Protein AF-X0XWQ8-F1 (afdb_monomer_lite)

Sequence (209 aa):
INLNESLIETQDNSLDINLTIEVSADLPGTVTLLNLSHVYLGDHNVSITSNVYDKTSGVLYETITSQVLWRYSPFLDSLPTRIDYYDVFPSSYNDKDVQPYGQKDGKPISNYTTTAKTDSIDITACLNETIDACLDIVWSPNFNQTNGSDITSTQNCTSIINVTSDLTNTSSFGIYNFWNLTDCTTNAFKFLEYNIVYNSWCSDCVRVS

Organism: NCBI:txid412755

pLDDT: mean 71.79, std 14.03, range [32.19, 90.81]

Foldseek 3Di:
DPPPPDPDDDDDPDPDDDDDDDDDDPDDDDDDDPDDDDDDQDFDWDKDKDWDADPPPRDTPDIDIDTDTDWHKDKDKDAPPPPQFFAWDDPDLQDWFTFTPPDDFVRARMKMWIQGDDFFWWWKFAFLAQADPQKWKWKEQGRDRVRTDTRNPCYNNPDMDGRDDGHDHGDMTGITMTMGSHPPDPVRSDTGRGDGDGDGDDPPDDDPD

Radius of gyration: 25.48 Å; chains: 1; bounding box: 54×32×71 Å

Secondary structure (DSSP, 8-state):
-------------SS----------SSS-------------SEEEEEEEEEEE-TTT--EEEEEEEEEEEE---EEEEPPTT-S---B--SSTT--SB-BTT-BTTB-SEEEEE--SSS-BB-EE--SSPPPTT-EEEEESSS-GGGSEE-TT-GGGSS-EES-S-B-TT-EEEEEEEEE-TT--GGG------------B-TT-----

Structure (mmCIF, N/CA/C/O backbone):
data_AF-X0XWQ8-F1
#
_entry.id   AF-X0XWQ8-F1
#
loop_
_atom_site.group_PDB
_atom_site.id
_atom_site.type_symbol
_atom_site.label_atom_id
_atom_site.label_alt_id
_atom_site.label_comp_id
_atom_site.label_asym_id
_atom_site.label_entity_id
_atom_site.label_seq_id
_atom_site.pdbx_PDB_ins_code
_atom_site.Cartn_x
_atom_site.Cartn_y
_atom_site.Cartn_z
_atom_site.occupancy
_atom_site.B_iso_or_equiv
_atom_site.auth_seq_id
_atom_site.auth_comp_id
_atom_site.auth_asym_id
_atom_site.auth_atom_id
_atom_site.pdbx_PDB_model_num
ATOM 1 N N . ILE A 1 1 ? -27.881 -18.158 29.972 1.00 40.03 1 ILE A N 1
ATOM 2 C CA . ILE A 1 1 ? -27.692 -16.815 29.382 1.00 40.03 1 ILE A CA 1
ATOM 3 C C . ILE A 1 1 ? -28.667 -16.733 28.219 1.00 40.03 1 ILE A C 1
ATOM 5 O O . ILE A 1 1 ? -28.511 -17.507 27.286 1.00 40.03 1 ILE A O 1
ATOM 9 N N . ASN A 1 2 ? -29.719 -15.919 28.317 1.00 32.75 2 ASN A N 1
ATOM 10 C CA . ASN A 1 2 ? -30.546 -15.602 27.152 1.00 32.75 2 ASN A CA 1
ATOM 11 C C . ASN A 1 2 ? -29.844 -14.450 26.435 1.00 32.75 2 ASN A C 1
ATOM 13 O O . ASN A 1 2 ? -29.923 -13.312 26.888 1.00 32.75 2 ASN A O 1
ATOM 17 N N . LEU A 1 3 ? -29.099 -14.760 25.376 1.00 35.59 3 LEU A N 1
ATOM 18 C CA . LEU A 1 3 ? -28.616 -13.741 24.454 1.00 35.59 3 LEU A CA 1
ATOM 19 C C . LEU A 1 3 ? -29.754 -13.495 23.465 1.00 35.59 3 LEU A C 1
ATOM 21 O O . LEU A 1 3 ? -30.002 -14.315 22.585 1.00 35.59 3 LEU A O 1
ATOM 25 N N . ASN A 1 4 ? -30.485 -12.395 23.642 1.00 38.09 4 ASN A N 1
ATOM 26 C CA . ASN A 1 4 ? -31.227 -11.828 22.524 1.00 38.09 4 ASN A CA 1
ATOM 27 C C . ASN A 1 4 ? -30.166 -11.255 21.579 1.00 38.09 4 ASN A C 1
ATOM 29 O O . ASN A 1 4 ? -29.704 -10.133 21.768 1.00 38.09 4 ASN A O 1
ATOM 33 N N . GLU A 1 5 ? -29.719 -12.060 20.617 1.00 39.91 5 GLU A N 1
ATOM 34 C CA . GLU A 1 5 ? -28.863 -11.603 19.524 1.00 39.91 5 GLU A CA 1
ATOM 35 C C . GLU A 1 5 ? -29.680 -10.678 18.617 1.00 39.91 5 GLU A C 1
ATOM 37 O O . GLU A 1 5 ? -30.255 -11.085 17.611 1.00 39.91 5 GLU A O 1
ATOM 42 N N . SER A 1 6 ? -29.757 -9.405 18.987 1.00 42.59 6 SER A N 1
ATOM 43 C CA . SER A 1 6 ? -29.939 -8.342 18.011 1.00 42.59 6 SER A CA 1
ATOM 44 C C . SER A 1 6 ? -28.553 -7.835 17.649 1.00 42.59 6 SER A C 1
ATOM 46 O O . SER A 1 6 ? -27.850 -7.303 18.508 1.00 42.59 6 SER A O 1
ATOM 48 N N . LEU A 1 7 ? -28.158 -7.993 16.388 1.00 44.03 7 LEU A N 1
ATOM 49 C CA . LEU A 1 7 ? -27.072 -7.205 15.822 1.00 44.03 7 LEU A CA 1
ATOM 50 C C . LEU A 1 7 ? -27.484 -5.730 15.975 1.00 44.03 7 LEU A C 1
ATOM 52 O O . LEU A 1 7 ? -28.456 -5.299 15.354 1.00 44.03 7 LEU A O 1
ATOM 56 N N . ILE A 1 8 ? -26.835 -4.984 16.870 1.00 52.97 8 ILE A N 1
ATOM 57 C CA . ILE A 1 8 ? -27.102 -3.552 17.027 1.00 52.97 8 ILE A CA 1
ATOM 58 C C . ILE A 1 8 ? -26.145 -2.827 16.089 1.00 52.97 8 ILE A C 1
ATOM 60 O O . ILE A 1 8 ? -24.996 -2.569 16.434 1.00 52.97 8 ILE A O 1
ATOM 64 N N . GLU A 1 9 ? -26.621 -2.539 14.883 1.00 46.91 9 GLU A N 1
ATOM 65 C CA . GLU A 1 9 ? -25.917 -1.686 13.934 1.00 46.91 9 GLU A CA 1
ATOM 66 C C . GLU A 1 9 ? -26.444 -0.257 14.091 1.00 46.91 9 GLU A C 1
ATOM 68 O O . GLU A 1 9 ? -27.593 0.044 13.768 1.00 46.91 9 GLU A O 1
ATOM 73 N N . THR A 1 10 ? -25.621 0.630 14.648 1.00 51.88 10 THR A N 1
ATOM 74 C CA . THR A 1 10 ? -25.916 2.065 14.708 1.00 51.88 10 THR A CA 1
ATOM 75 C C . THR A 1 10 ? -25.042 2.782 13.694 1.00 51.88 10 THR A C 1
ATOM 77 O O . THR A 1 10 ? -23.831 2.876 13.881 1.00 51.88 10 THR A O 1
ATOM 80 N N . GLN A 1 11 ? -25.655 3.303 12.634 1.00 48.78 11 GLN A N 1
ATOM 81 C CA . GLN A 1 11 ? -25.001 4.210 11.700 1.00 48.78 11 GLN A CA 1
ATOM 82 C C . GLN A 1 11 ? -25.473 5.630 12.030 1.00 48.78 11 GLN A C 1
ATOM 84 O O . GLN A 1 11 ? -26.569 6.037 11.650 1.00 48.78 11 GLN A O 1
ATOM 89 N N . ASP A 1 12 ? -24.678 6.360 12.806 1.00 51.53 12 ASP A N 1
ATOM 90 C CA . ASP A 1 12 ? -24.919 7.767 13.124 1.00 51.53 12 ASP A CA 1
ATOM 91 C C . ASP A 1 12 ? -23.624 8.553 12.855 1.00 51.53 12 ASP A C 1
ATOM 93 O O . ASP A 1 12 ? -22.519 8.045 13.025 1.00 51.53 12 ASP A O 1
ATOM 97 N N . ASN A 1 13 ? -23.769 9.772 12.340 1.00 53.59 13 ASN A N 1
ATOM 98 C CA . ASN A 1 13 ? -22.665 10.676 12.012 1.00 53.59 13 ASN A CA 1
ATOM 99 C C . ASN A 1 13 ? -22.439 11.720 13.123 1.00 53.59 13 ASN A C 1
ATOM 101 O O . ASN A 1 13 ? -21.716 12.697 12.915 1.00 53.59 13 ASN A O 1
ATOM 105 N N . SER A 1 14 ? -23.100 11.568 14.276 1.00 55.50 14 SER A N 1
ATOM 106 C CA . SER A 1 14 ? -22.882 12.411 15.449 1.00 55.50 14 SER A CA 1
ATOM 107 C C . SER A 1 14 ? -21.552 12.077 16.141 1.00 55.50 14 SER A C 1
ATOM 109 O O . SER A 1 14 ? -21.080 10.943 16.117 1.00 55.50 14 SER A O 1
ATOM 111 N N . LEU A 1 15 ? -20.914 13.091 16.738 1.00 56.16 15 LEU A N 1
ATOM 112 C CA . LEU A 1 15 ? -19.604 12.956 17.393 1.00 56.16 15 LEU A CA 1
ATOM 113 C C . LEU A 1 15 ? -19.648 12.136 18.697 1.00 56.16 15 LEU A C 1
ATOM 115 O O . LEU A 1 15 ? -18.590 11.732 19.164 1.00 56.16 15 LEU A O 1
ATOM 119 N N . ASP A 1 16 ? -20.839 11.865 19.247 1.00 58.50 16 ASP A N 1
ATOM 120 C CA . ASP A 1 16 ? -21.032 11.192 20.535 1.00 58.50 16 ASP A CA 1
ATOM 121 C C . ASP A 1 16 ? -22.156 10.144 20.443 1.00 58.50 16 ASP A C 1
ATOM 123 O O . ASP A 1 16 ? -23.312 10.404 20.785 1.00 58.50 16 ASP A O 1
ATOM 127 N N . ILE A 1 17 ? -21.819 8.931 19.998 1.00 61.34 17 ILE A N 1
ATOM 128 C CA . ILE A 1 17 ? -22.746 7.792 20.011 1.00 61.34 17 ILE A CA 1
ATOM 129 C C . ILE A 1 17 ? -22.462 6.944 21.245 1.00 61.34 17 ILE A C 1
ATOM 131 O O . ILE A 1 17 ? -21.427 6.289 21.348 1.00 61.34 17 ILE A O 1
ATOM 135 N N . ASN A 1 18 ? -23.421 6.905 22.166 1.00 60.84 18 ASN A N 1
ATOM 136 C CA . ASN A 1 18 ? -23.391 5.967 23.282 1.00 60.84 18 ASN A CA 1
ATOM 137 C C . ASN A 1 18 ? -24.098 4.670 22.875 1.00 60.84 18 ASN A C 1
ATOM 139 O O . ASN A 1 18 ? -25.321 4.561 22.979 1.00 60.84 18 ASN A O 1
ATOM 143 N N . LEU A 1 19 ? -23.331 3.673 22.429 1.00 63.09 19 LEU A N 1
ATOM 144 C CA . LEU A 1 19 ? -23.856 2.322 22.243 1.00 63.09 19 LEU A CA 1
ATOM 145 C C . LEU A 1 19 ? -23.998 1.648 23.613 1.00 63.09 19 LEU A C 1
ATOM 147 O O . LEU A 1 19 ? -23.010 1.401 24.301 1.00 63.09 19 LEU A O 1
ATOM 151 N N . THR A 1 20 ? -25.231 1.337 24.012 1.00 62.62 20 THR A N 1
ATOM 152 C CA . THR A 1 20 ? -25.491 0.579 25.244 1.00 62.62 20 THR A CA 1
ATOM 153 C C . THR A 1 20 ? -25.741 -0.883 24.893 1.00 62.62 20 THR A C 1
ATOM 155 O O . THR A 1 20 ? -26.766 -1.208 24.299 1.00 62.62 20 THR A O 1
ATOM 158 N N . ILE A 1 21 ? -24.809 -1.762 25.267 1.00 67.50 21 ILE A N 1
ATOM 159 C CA . ILE A 1 21 ? -24.990 -3.218 25.218 1.00 67.50 21 ILE A CA 1
ATOM 160 C C . ILE A 1 21 ? -25.192 -3.696 26.655 1.00 67.50 21 ILE A C 1
ATOM 162 O O . ILE A 1 21 ? -24.274 -3.616 27.470 1.00 67.50 21 ILE A O 1
ATOM 166 N N . GLU A 1 22 ? -26.386 -4.192 26.973 1.00 69.75 22 GLU A N 1
ATOM 167 C CA . GLU A 1 22 ? -26.667 -4.777 28.284 1.00 69.75 22 GLU A CA 1
ATOM 168 C C . GLU A 1 22 ? -26.474 -6.296 28.233 1.00 69.75 22 GLU A C 1
ATOM 170 O O . GLU A 1 22 ? -27.189 -7.010 27.529 1.00 69.75 22 GLU A O 1
ATOM 175 N N . VAL A 1 23 ? -25.521 -6.801 29.016 1.00 69.94 23 VAL A N 1
ATOM 176 C CA . VAL A 1 23 ? -25.358 -8.236 29.265 1.00 69.94 23 VAL A CA 1
ATOM 177 C C . VAL A 1 23 ? -25.628 -8.487 30.738 1.00 69.94 23 VAL A C 1
ATOM 179 O O . VAL A 1 23 ? -24.964 -7.913 31.598 1.00 69.94 23 VAL A O 1
ATOM 182 N N . SER A 1 24 ? -26.587 -9.362 31.039 1.00 71.00 24 SER A N 1
ATOM 183 C CA . SER A 1 24 ? -26.893 -9.744 32.417 1.00 71.00 24 SER A CA 1
ATOM 184 C C . SER A 1 24 ? -26.770 -11.250 32.638 1.00 71.00 24 SER A C 1
ATOM 186 O O . SER A 1 24 ? -27.082 -12.064 31.765 1.00 71.00 24 SER A O 1
ATOM 188 N N . ALA A 1 25 ? -26.304 -11.621 33.829 1.00 70.81 25 ALA A N 1
ATOM 189 C CA . ALA A 1 25 ? -26.218 -12.997 34.292 1.00 70.81 25 ALA A CA 1
ATOM 190 C C . ALA A 1 25 ? -26.775 -13.081 35.716 1.00 70.81 25 ALA A C 1
ATOM 192 O O . ALA A 1 25 ? -26.480 -12.233 36.553 1.00 70.81 25 ALA A O 1
ATOM 193 N N . ASP A 1 26 ? -27.573 -14.112 35.987 1.00 75.06 26 ASP A N 1
ATOM 194 C CA . ASP A 1 26 ? -28.208 -14.302 37.298 1.00 75.06 26 ASP A CA 1
ATOM 195 C C . ASP A 1 26 ? -27.339 -15.150 38.256 1.00 75.06 26 ASP A C 1
ATOM 197 O O . ASP A 1 26 ? -27.744 -15.451 39.376 1.00 75.06 26 ASP A O 1
ATOM 201 N N . LEU A 1 27 ? -26.139 -15.550 37.819 1.00 75.06 27 LEU A N 1
ATOM 202 C CA . LEU A 1 27 ? -25.154 -16.311 38.591 1.00 75.06 27 LEU A CA 1
ATOM 203 C C . LEU A 1 27 ? -23.749 -15.716 38.388 1.00 75.06 27 LEU A C 1
ATOM 205 O O . LEU A 1 27 ? -23.489 -15.160 37.317 1.00 75.06 27 LEU A O 1
ATOM 209 N N . PRO A 1 28 ? -22.827 -15.869 39.362 1.00 74.62 28 PRO A N 1
ATOM 210 C CA . PRO A 1 28 ? -21.434 -15.467 39.189 1.00 74.62 28 PRO A CA 1
ATOM 211 C C . PRO A 1 28 ? -20.800 -16.152 37.974 1.00 74.62 28 PRO A C 1
ATOM 213 O O . PRO A 1 28 ? -20.964 -17.357 37.775 1.00 74.62 28 PRO A O 1
ATOM 216 N N . GLY A 1 29 ? -20.047 -15.396 37.180 1.00 74.38 29 GLY A N 1
ATOM 217 C CA . GLY A 1 29 ? -19.379 -15.911 35.991 1.00 74.38 29 GLY A CA 1
ATOM 218 C C . GLY A 1 29 ? -18.557 -14.845 35.278 1.00 74.38 29 GLY A C 1
ATOM 219 O O . GLY A 1 29 ? -18.507 -13.691 35.701 1.00 74.38 29 GLY A O 1
ATOM 220 N N . THR A 1 30 ? -17.907 -15.243 34.189 1.00 73.44 30 THR A N 1
ATOM 221 C CA . THR A 1 30 ? -17.157 -14.336 33.317 1.00 73.44 30 THR A CA 1
ATOM 222 C C . THR A 1 30 ? -18.016 -13.977 32.110 1.00 73.44 30 THR A C 1
ATOM 224 O O . THR A 1 30 ? -18.531 -14.864 31.432 1.00 73.44 30 THR A O 1
ATOM 227 N N . VAL A 1 31 ? -18.151 -12.681 31.832 1.00 70.06 31 VAL A N 1
ATOM 228 C CA . VAL A 1 31 ? -18.702 -12.181 30.568 1.00 70.06 31 VAL A CA 1
ATOM 229 C C . VAL A 1 31 ? -17.530 -11.830 29.659 1.00 70.06 31 VAL A C 1
ATOM 231 O O . VAL A 1 31 ? -16.651 -11.065 30.049 1.00 70.06 31 VAL A O 1
ATOM 234 N N . THR A 1 32 ? -17.504 -12.397 28.455 1.00 70.44 32 THR A N 1
ATOM 235 C CA . THR A 1 32 ? -16.489 -12.097 27.439 1.00 70.44 32 THR A CA 1
ATOM 236 C C . THR A 1 32 ? -17.182 -11.532 26.209 1.00 70.44 32 THR A C 1
ATOM 238 O O . THR A 1 32 ? -18.032 -12.196 25.620 1.00 70.44 32 THR A O 1
ATOM 241 N N . LEU A 1 33 ? -16.818 -10.308 25.828 1.00 69.94 33 LEU A N 1
ATOM 242 C CA . LEU A 1 33 ? -17.250 -9.682 24.581 1.00 69.94 33 LEU A CA 1
ATOM 243 C C . LEU A 1 33 ? -16.173 -9.943 23.525 1.00 69.94 33 LEU A C 1
ATOM 245 O O . LEU A 1 33 ? -15.011 -9.599 23.730 1.00 69.94 33 LEU A O 1
ATOM 249 N N . LEU A 1 34 ? -16.553 -10.579 22.420 1.00 71.19 34 LEU A N 1
ATOM 250 C CA . LEU A 1 34 ? -15.666 -10.887 21.299 1.00 71.19 34 LEU A CA 1
ATOM 251 C C . LEU A 1 34 ? -16.174 -10.178 20.042 1.00 71.19 34 LEU A C 1
ATOM 253 O O . LEU A 1 34 ? -17.376 -9.967 19.900 1.00 71.19 34 LEU A O 1
ATOM 257 N N . ASN A 1 35 ? -15.260 -9.855 19.126 1.00 62.34 35 ASN A N 1
ATOM 258 C CA . ASN A 1 35 ? -15.565 -9.280 17.809 1.00 62.34 35 ASN A CA 1
ATOM 259 C C . ASN A 1 35 ? -16.341 -7.949 17.844 1.00 62.34 35 ASN A C 1
ATOM 261 O O . ASN A 1 35 ? -17.142 -7.675 16.952 1.00 62.34 35 ASN A O 1
ATOM 265 N N . LEU A 1 36 ? -16.102 -7.104 18.852 1.00 68.19 36 LEU A N 1
ATOM 266 C CA . LEU A 1 36 ? -16.578 -5.721 18.821 1.00 68.19 36 LEU A CA 1
ATOM 267 C C . LEU A 1 36 ? -15.862 -4.979 17.686 1.00 68.19 36 LEU A C 1
ATOM 269 O O . LEU A 1 36 ? -14.653 -4.760 17.756 1.00 68.19 36 LEU A O 1
ATOM 273 N N . SER A 1 37 ? -16.611 -4.612 16.649 1.00 67.75 37 SER A N 1
ATOM 274 C CA . SER A 1 37 ? -16.117 -3.788 15.549 1.00 67.75 37 SER A CA 1
ATOM 275 C C . SER A 1 37 ? -16.634 -2.366 15.709 1.00 67.75 37 SER A C 1
ATOM 277 O O . SER A 1 37 ? -17.821 -2.140 15.940 1.00 67.75 37 SER A O 1
ATOM 279 N N . HIS A 1 38 ? -15.728 -1.408 15.594 1.00 69.69 38 HIS A N 1
ATOM 280 C CA . HIS A 1 38 ? -16.030 0.011 15.526 1.00 69.69 38 HIS A CA 1
ATOM 281 C C . HIS A 1 38 ? -15.257 0.572 14.334 1.00 69.69 38 HIS A C 1
ATOM 283 O O . HIS A 1 38 ? -14.178 0.083 14.006 1.00 69.69 38 HIS A O 1
ATOM 289 N N . VAL A 1 39 ? -15.806 1.572 13.654 1.00 68.50 39 VAL A N 1
ATOM 290 C CA . VAL A 1 39 ? -15.129 2.220 12.528 1.00 68.50 39 VAL A CA 1
ATOM 291 C C . VAL A 1 39 ? -15.098 3.708 12.812 1.00 68.50 39 VAL A C 1
ATOM 293 O O . VAL A 1 39 ? -16.139 4.339 12.958 1.00 68.50 39 VAL A O 1
ATOM 296 N N . TYR A 1 40 ? -13.895 4.270 12.884 1.00 70.94 40 TYR A N 1
ATOM 297 C CA . TYR A 1 40 ? -13.682 5.695 13.088 1.00 70.94 40 TYR A CA 1
ATOM 298 C C . TYR A 1 40 ? -12.815 6.257 11.965 1.00 70.94 40 TYR A C 1
ATOM 300 O O . TYR A 1 40 ? -11.683 5.821 11.759 1.00 70.94 40 TYR A O 1
ATOM 308 N N . LEU A 1 41 ? -13.347 7.246 11.247 1.00 70.12 41 LEU A N 1
ATOM 309 C CA . LEU A 1 41 ? -12.624 7.969 10.203 1.00 70.12 41 LEU A CA 1
ATOM 310 C C . LEU A 1 41 ? -11.997 9.234 10.798 1.00 70.12 41 LEU A C 1
ATOM 312 O O . LEU A 1 41 ? -12.532 10.334 10.670 1.00 70.12 41 LEU A O 1
ATOM 316 N N . GLY A 1 42 ? -10.858 9.082 11.469 1.00 72.25 42 GLY A N 1
ATOM 317 C CA . GLY A 1 42 ? -10.134 10.204 12.056 1.00 72.25 42 GLY A CA 1
ATOM 318 C C . GLY A 1 42 ? -8.829 9.794 12.726 1.00 72.25 42 GLY A C 1
ATOM 319 O O . GLY A 1 42 ? -8.387 8.655 12.608 1.00 72.25 42 GLY A O 1
ATOM 320 N N . ASP A 1 43 ? -8.213 10.749 13.417 1.00 75.12 43 ASP A N 1
ATOM 321 C CA . ASP A 1 43 ? -6.952 10.555 14.129 1.00 75.12 43 ASP A CA 1
ATOM 322 C C . ASP A 1 43 ? -7.058 11.101 15.557 1.00 75.12 43 ASP A C 1
ATOM 324 O O . ASP A 1 43 ? -6.744 12.267 15.806 1.00 75.12 43 ASP A O 1
ATOM 328 N N . HIS A 1 44 ? -7.553 10.273 16.478 1.00 77.69 44 HIS A N 1
ATOM 329 C CA . HIS A 1 44 ? -7.758 10.657 17.872 1.00 77.69 44 HIS A CA 1
ATOM 330 C C . HIS A 1 44 ? -7.658 9.466 18.830 1.00 77.69 44 HIS A C 1
ATOM 332 O O . HIS A 1 44 ? -7.949 8.319 18.488 1.00 77.69 44 HIS A O 1
ATOM 338 N N . ASN A 1 45 ? -7.284 9.773 20.074 1.00 82.38 45 ASN A N 1
ATOM 339 C CA . ASN A 1 45 ? -7.473 8.857 21.191 1.00 82.38 45 ASN A CA 1
ATOM 340 C C . ASN A 1 45 ? -8.967 8.784 21.508 1.00 82.38 45 ASN A C 1
ATOM 342 O O . ASN A 1 45 ? -9.574 9.787 21.886 1.00 82.38 45 ASN A O 1
ATOM 346 N N . VAL A 1 46 ? -9.544 7.597 21.363 1.00 79.31 46 VAL A N 1
ATOM 347 C CA . VAL A 1 46 ? -10.932 7.304 21.710 1.00 79.31 46 VAL A CA 1
ATOM 348 C C . VAL A 1 46 ? -10.946 6.513 23.009 1.00 79.31 46 VAL A C 1
ATOM 350 O O . VAL A 1 46 ? -10.247 5.512 23.165 1.00 79.31 46 VAL A O 1
ATOM 353 N N . SER A 1 47 ? -11.764 6.967 23.951 1.00 84.25 47 SER A N 1
ATOM 354 C CA . SER A 1 47 ? -11.984 6.278 25.219 1.00 84.25 47 SER A CA 1
ATOM 355 C C . SER A 1 47 ? -13.145 5.302 25.079 1.00 84.25 47 SER A C 1
ATOM 357 O O . SER A 1 47 ? -14.290 5.721 24.938 1.00 84.25 47 SER A O 1
ATOM 359 N N . ILE A 1 48 ? -12.870 4.004 25.168 1.00 80.12 48 ILE A N 1
ATOM 360 C CA . ILE A 1 48 ? -13.910 2.981 25.288 1.00 80.12 48 ILE A CA 1
ATOM 361 C C . ILE A 1 48 ? -14.166 2.771 26.775 1.00 80.12 48 ILE A C 1
ATOM 363 O O . ILE A 1 48 ? -13.269 2.359 27.512 1.00 80.12 48 ILE A O 1
ATOM 367 N N . THR A 1 49 ? -15.384 3.071 27.219 1.00 82.94 49 THR A N 1
ATOM 368 C CA . THR A 1 49 ? -15.777 2.950 28.626 1.00 82.94 49 THR A CA 1
ATOM 369 C C . THR A 1 49 ? -16.848 1.883 28.781 1.00 82.94 49 THR A C 1
ATOM 371 O O . THR A 1 49 ? -17.873 1.922 28.110 1.00 82.94 49 THR A O 1
ATOM 374 N N . SER A 1 50 ? -16.609 0.932 29.678 1.00 82.56 50 SER A N 1
ATOM 375 C CA . SER A 1 50 ? -17.570 -0.089 30.092 1.00 82.56 50 SER A CA 1
ATOM 376 C C . SER A 1 50 ? -17.967 0.160 31.541 1.00 82.56 50 SER A C 1
ATOM 378 O O . SER A 1 50 ? -17.104 0.270 32.410 1.00 82.56 50 SER A O 1
ATOM 380 N N . ASN A 1 51 ? -19.268 0.239 31.803 1.00 85.00 51 ASN A N 1
ATOM 381 C CA . ASN A 1 51 ? -19.808 0.391 33.149 1.00 85.00 51 ASN A CA 1
ATOM 382 C C . ASN A 1 51 ? -20.435 -0.929 33.597 1.00 85.00 51 ASN A C 1
ATOM 384 O O . ASN A 1 51 ? -21.273 -1.493 32.895 1.00 85.00 51 ASN A O 1
ATOM 388 N N . VAL A 1 52 ? -20.038 -1.407 34.771 1.00 82.50 52 VAL A N 1
ATOM 389 C CA . VAL A 1 52 ? -20.561 -2.624 35.391 1.00 82.50 52 VAL A CA 1
ATOM 390 C C . VAL A 1 52 ? -21.510 -2.213 36.503 1.00 82.50 52 VAL A C 1
ATOM 392 O O . VAL A 1 52 ? -21.107 -1.533 37.446 1.00 82.50 52 VAL A O 1
ATOM 395 N N . TYR A 1 53 ? -22.768 -2.628 36.404 1.00 82.75 53 TYR A N 1
ATOM 396 C CA . TYR A 1 53 ? -23.797 -2.328 37.395 1.00 82.75 53 TYR A CA 1
ATOM 397 C C . TYR A 1 53 ? -24.216 -3.591 38.137 1.00 82.75 53 TYR A C 1
ATOM 399 O O . TYR A 1 53 ? -24.336 -4.668 37.550 1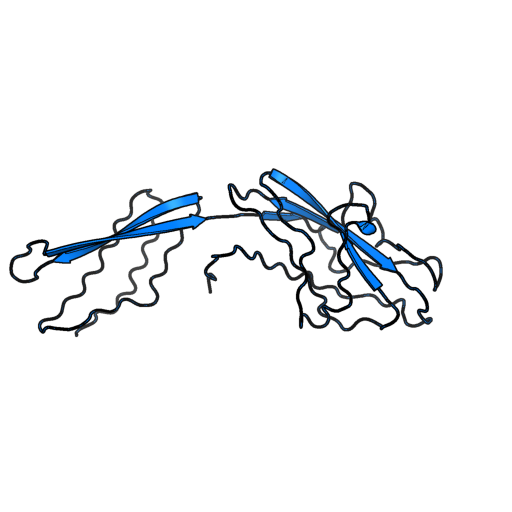.00 82.75 53 TYR A O 1
ATOM 407 N N . ASP A 1 54 ? -24.512 -3.441 39.424 1.00 82.25 54 ASP A N 1
ATOM 408 C CA . ASP A 1 54 ? -25.292 -4.437 40.141 1.00 82.25 54 ASP A CA 1
ATOM 409 C C . ASP A 1 54 ? -26.740 -4.389 39.630 1.00 82.25 54 ASP A C 1
ATOM 411 O O . ASP A 1 54 ? -27.437 -3.383 39.774 1.00 82.25 54 ASP A O 1
ATOM 415 N N . LYS A 1 55 ? -27.202 -5.486 39.023 1.00 77.50 55 LYS A N 1
ATOM 416 C CA . LYS A 1 55 ? -28.532 -5.576 38.398 1.00 77.50 55 LYS A CA 1
ATOM 417 C C . LYS A 1 55 ? -29.682 -5.333 39.382 1.00 77.50 55 LYS A C 1
ATOM 419 O O . LYS A 1 55 ? -30.731 -4.842 38.981 1.00 77.50 55 LYS A O 1
ATOM 424 N N . THR A 1 56 ? -29.514 -5.702 40.653 1.00 80.25 56 THR A N 1
ATOM 425 C CA . THR A 1 56 ? -30.605 -5.676 41.642 1.00 80.25 56 THR A CA 1
ATOM 426 C C . THR A 1 56 ? -30.795 -4.281 42.224 1.00 80.25 56 THR A C 1
ATOM 428 O O . THR A 1 56 ? -31.919 -3.824 42.412 1.00 80.25 56 THR A O 1
ATOM 431 N N . SER A 1 57 ? -29.691 -3.605 42.524 1.00 87.12 57 SER A N 1
ATOM 432 C CA . SER A 1 57 ? -29.670 -2.280 43.144 1.00 87.12 57 SER A CA 1
ATOM 433 C C . SER A 1 57 ? -29.561 -1.139 42.130 1.00 87.12 57 SER A C 1
ATOM 435 O O . SER A 1 57 ? -29.843 0.006 42.480 1.00 87.12 57 SER A O 1
ATOM 437 N N . GLY A 1 58 ? -29.141 -1.428 40.893 1.00 85.12 58 GLY A N 1
ATOM 438 C CA . GLY A 1 58 ? -28.826 -0.426 39.871 1.00 85.12 58 GLY A CA 1
ATOM 439 C C . GLY A 1 58 ? -27.574 0.399 40.189 1.00 85.12 58 GLY A C 1
ATOM 440 O O . GLY A 1 58 ? -27.298 1.387 39.510 1.00 85.12 58 GLY A O 1
ATOM 441 N N . VAL A 1 59 ? -26.825 0.033 41.234 1.00 88.38 59 VAL A N 1
ATOM 442 C CA . VAL A 1 59 ? -25.634 0.765 41.670 1.00 88.38 59 VAL A CA 1
ATOM 443 C C . VAL A 1 59 ? -24.464 0.428 40.747 1.00 88.38 59 VAL A C 1
ATOM 445 O O . VAL A 1 59 ? -24.203 -0.740 40.458 1.00 88.38 59 VAL A O 1
ATOM 448 N N . LEU A 1 60 ? -23.751 1.461 40.290 1.00 88.00 60 LEU A N 1
ATOM 449 C CA . LEU A 1 60 ? -22.497 1.313 39.554 1.00 88.00 60 LEU A CA 1
ATOM 450 C C . LEU A 1 60 ? -21.460 0.642 40.461 1.00 88.00 60 LEU A C 1
ATOM 452 O O . LEU A 1 60 ? -21.112 1.180 41.511 1.00 88.00 60 LEU A O 1
ATOM 456 N N . TYR A 1 61 ? -20.979 -0.522 40.044 1.00 86.94 61 TYR A N 1
ATOM 457 C CA . TYR A 1 61 ? -19.951 -1.276 40.746 1.00 86.94 61 TYR A CA 1
ATOM 458 C C . TYR A 1 61 ? -18.551 -0.855 40.292 1.00 86.94 61 TYR A C 1
ATOM 460 O O . TYR A 1 61 ? -17.685 -0.584 41.120 1.00 86.94 61 TYR A O 1
ATOM 468 N N . GLU A 1 62 ? -18.338 -0.765 38.977 1.00 88.62 62 GLU A N 1
ATOM 469 C CA . GLU A 1 62 ? -17.032 -0.460 38.391 1.00 88.62 62 GLU A CA 1
ATOM 470 C C . GLU A 1 62 ? -17.175 0.249 37.040 1.00 88.62 62 GLU A C 1
ATOM 472 O O . GLU A 1 62 ? -18.105 -0.016 36.276 1.00 88.62 62 GLU A O 1
ATOM 477 N N . THR A 1 63 ? -16.217 1.122 36.733 1.00 89.25 63 THR A N 1
ATOM 478 C CA . THR A 1 63 ? -16.029 1.700 35.401 1.00 89.25 63 THR A CA 1
ATOM 479 C C . THR A 1 63 ? -14.653 1.300 34.889 1.00 89.25 63 THR A C 1
ATOM 481 O O . THR A 1 63 ? -13.639 1.615 35.511 1.00 89.25 63 THR A O 1
ATOM 484 N N . ILE A 1 64 ? -14.621 0.635 33.737 1.00 86.75 64 ILE A N 1
ATOM 485 C CA . ILE A 1 64 ? -13.398 0.229 33.048 1.00 86.75 64 ILE A CA 1
ATOM 486 C C . ILE A 1 64 ? -13.251 1.113 31.815 1.00 86.75 64 ILE A C 1
ATOM 488 O O . ILE A 1 64 ? -14.090 1.072 30.917 1.00 86.75 64 ILE A O 1
ATOM 492 N N . THR A 1 65 ? -12.172 1.890 31.750 1.00 87.44 65 THR A N 1
ATOM 493 C CA . THR A 1 65 ? -11.862 2.732 30.590 1.00 87.44 65 THR A CA 1
ATOM 494 C C . THR A 1 65 ? -10.585 2.248 29.923 1.00 87.44 65 THR A C 1
ATOM 496 O O . THR A 1 65 ? -9.544 2.133 30.566 1.00 87.44 65 THR A O 1
ATOM 499 N N . SER A 1 66 ? -10.659 2.005 28.618 1.00 83.38 66 SER A N 1
ATOM 500 C CA . SER A 1 66 ? -9.509 1.724 27.760 1.00 83.38 66 SER A CA 1
ATOM 501 C C . SER A 1 66 ? -9.337 2.851 26.751 1.00 83.38 66 SER A C 1
ATOM 503 O O . SER A 1 66 ? -10.310 3.314 26.159 1.00 83.38 66 SER A O 1
ATOM 505 N N . GLN A 1 67 ? -8.100 3.297 26.556 1.00 81.56 67 GLN A N 1
ATOM 506 C CA . GLN A 1 67 ? -7.765 4.242 25.494 1.00 81.56 67 GLN A CA 1
ATOM 507 C C . GLN A 1 67 ? -7.356 3.458 24.254 1.00 81.56 67 GLN A C 1
ATOM 509 O O . GLN A 1 67 ? -6.482 2.596 24.330 1.00 81.56 67 GLN A O 1
ATOM 514 N N . VAL A 1 68 ? -7.975 3.776 23.124 1.00 79.25 68 VAL A N 1
ATOM 515 C CA . VAL A 1 68 ? -7.614 3.236 21.815 1.00 79.25 68 VAL A CA 1
ATOM 516 C C . VAL A 1 68 ? -7.228 4.402 20.927 1.00 79.25 68 VAL A C 1
ATOM 518 O O . VAL A 1 68 ? -8.001 5.344 20.760 1.00 79.25 68 VAL A O 1
ATOM 521 N N . LEU A 1 69 ? -6.029 4.349 20.360 1.00 77.38 69 LEU A N 1
ATOM 522 C CA . LEU A 1 69 ? -5.600 5.319 19.366 1.00 77.38 69 LEU A CA 1
ATOM 523 C C . LEU A 1 69 ? -6.130 4.885 17.999 1.00 77.38 69 LEU A C 1
ATOM 525 O O . LEU A 1 69 ? -5.713 3.857 17.472 1.00 77.38 69 LEU A O 1
ATOM 529 N N . TRP A 1 70 ? -7.050 5.663 17.434 1.00 75.94 70 TRP A N 1
ATOM 530 C CA . TRP A 1 70 ? -7.538 5.435 16.078 1.00 75.94 70 TRP A CA 1
ATOM 531 C C . TRP A 1 70 ? -6.741 6.280 15.102 1.00 75.94 70 TRP A C 1
ATOM 533 O O . TRP A 1 70 ? -6.579 7.479 15.323 1.00 75.94 70 TRP A O 1
ATOM 543 N N . ARG A 1 71 ? -6.278 5.655 14.019 1.00 72.56 71 ARG A N 1
ATOM 544 C CA . ARG A 1 71 ? -5.504 6.303 12.960 1.00 72.56 71 ARG A CA 1
ATOM 545 C C . ARG A 1 71 ? -6.131 6.005 11.609 1.00 72.56 71 ARG A C 1
ATOM 547 O O . ARG A 1 71 ? -6.110 4.872 11.138 1.00 72.56 71 ARG A O 1
ATOM 554 N N . TYR A 1 72 ? -6.687 7.030 10.978 1.00 72.94 72 TYR A N 1
ATOM 555 C CA . TYR A 1 72 ? -7.143 6.965 9.598 1.00 72.94 72 TYR A CA 1
ATOM 556 C C . TYR A 1 72 ? -6.094 7.589 8.674 1.00 72.94 72 TYR A C 1
ATOM 558 O O . TYR A 1 72 ? -5.858 8.799 8.711 1.00 72.94 72 TYR A O 1
ATOM 566 N N . SER A 1 73 ? -5.495 6.752 7.825 1.00 70.75 73 SER A N 1
ATOM 567 C CA . SER A 1 73 ? -4.400 7.128 6.923 1.00 70.75 73 SER A CA 1
ATOM 568 C C . SER A 1 73 ? -4.796 6.937 5.456 1.00 70.75 73 SER A C 1
ATOM 570 O O . SER A 1 73 ? -4.395 5.957 4.829 1.00 70.75 73 SER A O 1
ATOM 572 N N . PRO A 1 74 ? -5.598 7.852 4.883 1.00 70.62 74 PRO A N 1
ATOM 573 C CA . PRO A 1 74 ? -5.933 7.795 3.471 1.00 70.62 74 PRO A CA 1
ATOM 574 C C . PRO A 1 74 ? -4.717 8.146 2.611 1.00 70.62 74 PRO A C 1
ATOM 576 O O . PRO A 1 74 ? -4.034 9.155 2.832 1.00 70.62 74 PRO A O 1
ATOM 579 N N . PHE A 1 75 ? -4.498 7.350 1.572 1.00 70.12 75 PHE A N 1
ATOM 580 C CA . PHE A 1 75 ? -3.587 7.660 0.479 1.00 70.12 75 PHE A CA 1
ATOM 581 C C . PHE A 1 75 ? -4.375 7.719 -0.827 1.00 70.12 75 PHE A C 1
ATOM 583 O O . PHE A 1 75 ? -5.387 7.038 -0.996 1.00 70.12 75 PHE A O 1
ATOM 590 N N . LEU A 1 76 ? -3.916 8.560 -1.745 1.00 75.00 76 LEU A N 1
ATOM 591 C CA . LEU A 1 76 ? -4.415 8.591 -3.109 1.00 75.00 76 LEU A CA 1
ATOM 592 C C . LEU A 1 76 ? -3.335 7.994 -3.998 1.00 75.00 76 LEU A C 1
ATOM 594 O O . LEU A 1 76 ? -2.216 8.507 -4.035 1.00 75.00 76 LEU A O 1
ATOM 598 N N . ASP A 1 77 ? -3.689 6.928 -4.702 1.00 75.50 77 ASP A N 1
ATOM 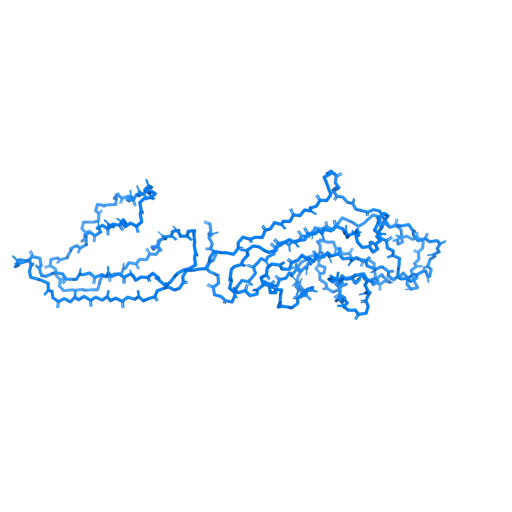599 C CA . ASP A 1 77 ? -2.913 6.420 -5.823 1.00 75.50 77 ASP A CA 1
ATOM 600 C C . ASP A 1 77 ? -3.476 7.012 -7.119 1.00 75.50 77 ASP A C 1
ATOM 602 O O . ASP A 1 77 ? -4.690 7.086 -7.329 1.00 75.50 77 ASP A O 1
ATOM 606 N N . SER A 1 78 ? -2.577 7.453 -7.986 1.00 77.50 78 SER A N 1
ATOM 607 C CA . SER A 1 78 ? -2.885 7.815 -9.358 1.00 77.50 78 SER A CA 1
ATOM 608 C C . SER A 1 78 ? -2.058 6.936 -10.285 1.00 77.50 78 S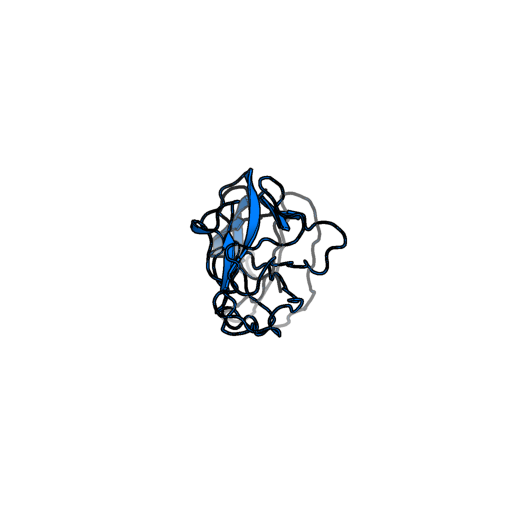ER A C 1
ATOM 610 O O . SER A 1 78 ? -0.926 7.258 -10.657 1.00 77.50 78 SER A O 1
ATOM 612 N N . LEU A 1 79 ? -2.665 5.820 -10.683 1.00 69.06 79 LEU A N 1
ATOM 613 C CA . LEU A 1 79 ? -2.236 5.087 -11.862 1.00 69.06 79 LEU A CA 1
ATOM 614 C C . LEU A 1 79 ? -2.680 5.862 -13.111 1.00 69.06 79 LEU A C 1
ATOM 616 O O . LEU A 1 79 ? -3.788 6.414 -13.143 1.00 69.06 79 LEU A O 1
ATOM 620 N N . PRO A 1 80 ? -1.853 5.924 -14.164 1.00 62.38 80 PRO A N 1
ATOM 621 C CA . PRO A 1 80 ? -2.278 6.443 -15.445 1.00 62.38 80 PRO A CA 1
ATOM 622 C C . PRO A 1 80 ? -3.525 5.678 -15.898 1.00 62.38 80 PRO A C 1
ATOM 624 O O . PRO A 1 80 ? -3.540 4.451 -15.973 1.00 62.38 80 PRO A O 1
ATOM 627 N N . THR A 1 81 ? -4.604 6.405 -16.176 1.00 54.78 81 THR A N 1
ATOM 628 C CA . THR A 1 81 ? -5.878 5.789 -16.552 1.00 54.78 81 THR A CA 1
ATOM 629 C C . THR A 1 81 ? -5.703 4.893 -17.780 1.00 54.78 81 THR A C 1
ATOM 631 O O . THR A 1 81 ? -5.196 5.375 -18.795 1.00 54.78 81 THR A O 1
ATOM 634 N N . ARG A 1 82 ? -6.219 3.654 -17.718 1.00 53.72 82 ARG A N 1
ATOM 635 C CA . ARG A 1 82 ? -6.196 2.646 -18.804 1.00 53.72 82 ARG A CA 1
ATOM 636 C C . ARG A 1 82 ? -4.820 2.036 -19.099 1.00 53.72 82 ARG A C 1
ATOM 638 O O . ARG A 1 82 ? -4.571 1.629 -20.231 1.00 53.72 82 ARG A O 1
ATOM 645 N N . ILE A 1 83 ? -3.932 2.007 -18.111 1.00 59.31 83 ILE A N 1
ATOM 646 C CA . ILE A 1 83 ? -2.692 1.235 -18.177 1.00 59.31 83 ILE A CA 1
ATOM 647 C C . ILE A 1 83 ? -2.892 -0.018 -17.325 1.00 59.31 83 ILE A C 1
ATOM 649 O O . ILE A 1 83 ? -2.765 0.042 -16.107 1.00 59.31 83 ILE A O 1
ATOM 653 N N . ASP A 1 84 ? -3.233 -1.128 -17.979 1.00 60.84 84 ASP A N 1
ATOM 654 C CA . ASP A 1 84 ? -3.267 -2.458 -17.350 1.00 60.84 84 ASP A CA 1
ATOM 655 C C . ASP A 1 84 ? -1.859 -3.088 -17.314 1.00 60.84 84 ASP A C 1
ATOM 657 O O . ASP A 1 84 ? -1.610 -4.047 -16.594 1.00 60.84 84 ASP A O 1
ATOM 661 N N . TYR A 1 85 ? -0.931 -2.535 -18.100 1.00 65.75 85 TYR A N 1
ATOM 662 C CA . TYR A 1 85 ? 0.444 -2.995 -18.263 1.00 65.75 85 TYR A CA 1
ATOM 663 C C . TYR A 1 85 ? 1.330 -1.884 -18.832 1.00 65.75 85 TYR A C 1
ATOM 665 O O . TYR A 1 85 ? 0.836 -0.978 -19.505 1.00 65.75 85 TYR A O 1
ATOM 673 N N . TYR A 1 86 ? 2.647 -1.971 -18.635 1.00 68.38 86 TYR A N 1
ATOM 674 C CA . TYR A 1 86 ? 3.617 -1.104 -19.298 1.00 68.38 86 TYR A CA 1
ATOM 675 C C . TYR A 1 86 ? 4.553 -1.929 -20.173 1.00 68.38 86 TYR A C 1
ATOM 677 O O . TYR A 1 86 ? 5.002 -3.008 -19.796 1.00 68.38 86 TYR A O 1
ATOM 685 N N . ASP A 1 87 ? 4.870 -1.388 -21.344 1.00 70.06 87 ASP A N 1
ATOM 686 C CA . ASP A 1 87 ? 5.837 -1.993 -22.247 1.00 70.06 87 ASP A CA 1
ATOM 687 C C . ASP A 1 87 ? 7.240 -1.451 -21.960 1.00 70.06 87 ASP A C 1
ATOM 689 O O . ASP A 1 87 ? 7.442 -0.246 -21.755 1.00 70.06 87 ASP A O 1
ATOM 693 N N . VAL A 1 88 ? 8.226 -2.344 -21.995 1.00 73.31 88 VAL A N 1
ATOM 694 C CA . VAL A 1 88 ? 9.647 -2.006 -21.909 1.00 73.31 88 VAL A CA 1
ATOM 695 C C . VAL A 1 88 ? 10.288 -2.323 -23.253 1.00 73.31 88 VAL A C 1
ATOM 697 O O . VAL A 1 88 ? 10.199 -3.448 -23.741 1.00 73.31 88 VAL A O 1
ATOM 700 N N . PHE A 1 89 ? 10.931 -1.325 -23.862 1.00 78.69 89 PHE A N 1
ATOM 701 C CA . PHE A 1 89 ? 11.576 -1.451 -25.172 1.00 78.69 89 PHE A CA 1
ATOM 702 C C . PHE A 1 89 ? 13.083 -1.194 -25.049 1.00 78.69 89 PHE A C 1
ATOM 704 O O . PHE A 1 89 ? 13.525 -0.059 -25.244 1.00 78.69 89 PHE A O 1
ATOM 711 N N . PRO A 1 90 ? 13.891 -2.216 -24.723 1.00 77.62 90 PRO A N 1
ATOM 712 C CA . PRO A 1 90 ? 15.342 -2.089 -24.747 1.00 77.62 90 PRO A CA 1
ATOM 713 C C . PRO A 1 90 ? 15.827 -1.856 -26.181 1.00 77.62 90 PRO A C 1
ATOM 715 O O . PRO A 1 90 ? 15.273 -2.404 -27.136 1.00 77.62 90 PRO A O 1
ATOM 718 N N . SER A 1 91 ? 16.890 -1.073 -26.342 1.00 76.19 91 SER A N 1
ATOM 719 C CA . SER A 1 91 ? 17.573 -0.909 -27.628 1.00 76.19 91 SER A CA 1
ATOM 720 C C . SER A 1 91 ? 18.483 -2.097 -27.963 1.00 76.19 91 SER A C 1
ATOM 722 O O . SER A 1 91 ? 18.758 -2.352 -29.138 1.00 76.19 91 SER A O 1
ATOM 724 N N . SER A 1 92 ? 18.914 -2.857 -26.949 1.00 78.06 92 SER A N 1
ATOM 725 C CA . SER A 1 92 ? 19.690 -4.089 -27.093 1.00 78.06 92 SER A CA 1
ATOM 726 C C . SER A 1 92 ? 19.436 -5.095 -25.960 1.00 78.06 92 SER A C 1
ATOM 728 O O . SER A 1 92 ? 18.847 -4.771 -24.931 1.00 78.06 92 SER A O 1
ATOM 730 N N . TYR A 1 93 ? 19.925 -6.326 -26.144 1.00 71.81 93 TYR A N 1
ATOM 731 C CA . TYR A 1 93 ? 19.829 -7.417 -25.163 1.00 71.81 93 TYR A CA 1
ATOM 732 C C . TYR A 1 93 ? 20.662 -7.216 -23.899 1.00 71.81 93 TYR A C 1
ATOM 734 O O . TYR A 1 93 ? 20.445 -7.937 -22.943 1.00 71.81 93 TYR A O 1
ATOM 742 N N . ASN A 1 94 ? 21.610 -6.277 -23.899 1.00 74.38 94 ASN A N 1
ATOM 743 C CA . ASN A 1 94 ? 22.501 -6.013 -22.765 1.00 74.38 94 ASN A CA 1
ATOM 744 C C . ASN A 1 94 ? 22.298 -4.602 -22.205 1.00 74.38 94 ASN A C 1
ATOM 746 O O . ASN A 1 94 ? 23.192 -4.052 -21.556 1.00 74.38 94 ASN A O 1
ATOM 750 N N . ASP A 1 95 ? 21.153 -3.991 -22.505 1.00 81.69 95 ASP A N 1
ATOM 751 C CA . ASP A 1 95 ? 20.851 -2.664 -22.004 1.00 81.69 95 ASP A CA 1
ATOM 752 C C . ASP A 1 95 ? 20.606 -2.697 -20.498 1.00 81.69 95 ASP A C 1
ATOM 754 O O . ASP A 1 95 ? 19.986 -3.613 -19.945 1.00 81.69 95 ASP A O 1
ATOM 758 N N . LYS A 1 96 ? 21.094 -1.645 -19.849 1.00 84.75 96 LYS A N 1
ATOM 759 C CA . LYS A 1 96 ? 20.905 -1.392 -18.428 1.00 84.75 96 LYS A CA 1
ATOM 760 C C . LYS A 1 96 ? 20.020 -0.177 -18.249 1.00 84.75 96 LYS A C 1
ATOM 762 O O . LYS A 1 96 ? 19.955 0.688 -19.123 1.00 84.75 96 LYS A O 1
ATOM 767 N N . ASP A 1 97 ? 19.369 -0.134 -17.100 1.00 82.56 97 ASP A N 1
ATOM 768 C CA . ASP A 1 97 ? 18.580 0.999 -16.625 1.00 82.56 97 ASP A CA 1
ATOM 769 C C . ASP A 1 97 ? 17.473 1.384 -17.616 1.00 82.56 97 ASP A C 1
ATOM 771 O O . ASP A 1 97 ? 17.105 2.553 -17.763 1.00 82.56 97 ASP A O 1
ATOM 775 N N . VAL A 1 98 ? 16.943 0.372 -18.309 1.00 84.69 98 VAL A N 1
ATOM 776 C CA . VAL A 1 98 ? 15.864 0.516 -19.276 1.00 84.69 98 VAL A CA 1
ATOM 777 C C . VAL A 1 98 ? 14.599 0.877 -18.521 1.00 84.69 98 VAL A C 1
ATOM 779 O O . VAL A 1 98 ?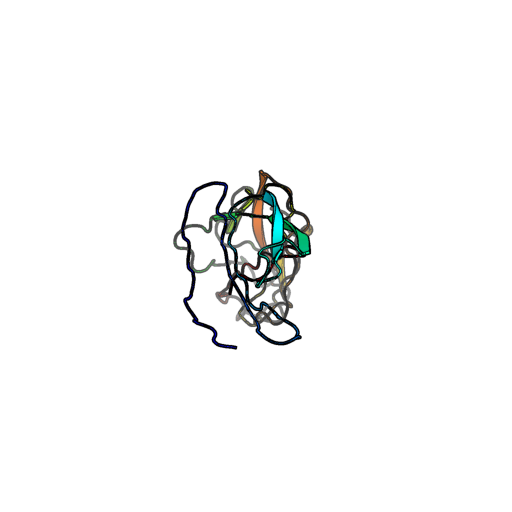 14.244 0.265 -17.517 1.00 84.69 98 VAL A O 1
ATOM 782 N N . GLN A 1 99 ? 13.920 1.908 -19.000 1.00 86.88 99 GLN A N 1
ATOM 783 C CA . GLN A 1 99 ? 12.734 2.451 -18.356 1.00 86.88 99 GLN A CA 1
ATOM 784 C C . GLN A 1 99 ? 11.498 2.064 -19.165 1.00 86.88 99 GLN A C 1
ATOM 786 O O . GLN A 1 99 ? 11.569 2.038 -20.401 1.00 86.88 99 GLN A O 1
ATOM 791 N N . PRO A 1 100 ? 10.353 1.818 -18.511 1.00 82.19 100 PRO A N 1
ATOM 792 C CA . PRO A 1 100 ? 9.098 1.630 -19.219 1.00 82.19 100 PRO A CA 1
ATOM 793 C C . PRO A 1 100 ? 8.750 2.811 -20.123 1.00 82.19 100 PRO A C 1
ATOM 795 O O . PRO A 1 100 ? 9.095 3.966 -19.847 1.00 82.19 100 PRO A O 1
ATOM 798 N N . TYR A 1 101 ? 8.060 2.524 -21.227 1.00 81.12 101 TYR A N 1
ATOM 799 C CA . TYR A 1 101 ? 7.776 3.525 -22.244 1.00 81.12 101 TYR A CA 1
ATOM 800 C C . TYR A 1 101 ? 7.037 4.733 -21.663 1.00 81.12 101 TYR A C 1
ATOM 802 O O . TYR A 1 101 ? 5.956 4.638 -21.083 1.00 81.12 101 TYR A O 1
ATOM 810 N N . GLY A 1 102 ? 7.619 5.914 -21.862 1.00 81.88 102 GLY A N 1
ATOM 811 C CA . GLY A 1 102 ? 7.025 7.170 -21.426 1.00 81.88 102 GLY A CA 1
ATOM 812 C C . GLY A 1 102 ? 7.234 7.511 -19.950 1.00 81.88 102 GLY A C 1
ATOM 813 O O . GLY A 1 102 ? 6.771 8.592 -19.567 1.00 81.88 102 GLY A O 1
ATOM 814 N N . GLN A 1 103 ? 7.929 6.673 -19.172 1.00 87.56 103 GLN A N 1
ATOM 815 C CA . GLN A 1 103 ? 8.511 7.052 -17.883 1.00 87.56 103 GLN A CA 1
ATOM 816 C C . GLN A 1 103 ? 9.664 8.042 -18.112 1.00 87.56 103 GLN A C 1
ATOM 818 O O . GLN A 1 103 ? 10.430 7.910 -19.065 1.00 87.56 103 GLN A O 1
ATOM 823 N N . LYS A 1 104 ? 9.765 9.068 -17.265 1.00 90.69 104 LYS A N 1
ATOM 824 C CA . LYS A 1 104 ? 10.876 10.038 -17.221 1.00 90.69 104 LYS A CA 1
ATOM 825 C C . LYS A 1 104 ? 10.823 10.810 -15.907 1.00 90.69 104 LYS A C 1
ATOM 827 O O . LYS A 1 104 ? 9.815 10.728 -15.211 1.00 90.69 104 LYS A O 1
ATOM 832 N N . ASP A 1 105 ? 11.840 11.609 -15.600 1.00 89.88 105 ASP A N 1
ATOM 833 C CA . ASP A 1 105 ? 11.798 12.493 -14.430 1.00 89.88 105 ASP A CA 1
ATOM 834 C C . ASP A 1 105 ? 10.521 13.360 -14.406 1.00 89.88 105 ASP A C 1
ATOM 836 O O . ASP A 1 105 ? 10.107 13.925 -15.427 1.00 89.88 105 ASP A O 1
ATOM 840 N N . GLY A 1 106 ? 9.853 13.394 -13.251 1.00 88.06 106 GLY A N 1
ATOM 841 C CA . GLY A 1 106 ? 8.544 14.027 -13.052 1.00 88.06 106 GLY A CA 1
ATOM 842 C C . GLY A 1 106 ? 7.345 13.280 -13.656 1.00 88.06 106 GLY A C 1
ATOM 843 O O . GLY A 1 106 ? 6.220 13.774 -13.575 1.00 88.06 106 GLY A O 1
ATOM 844 N N . LYS A 1 107 ? 7.550 12.106 -14.264 1.00 89.00 107 LYS A N 1
ATOM 845 C CA . LYS A 1 107 ? 6.493 11.247 -14.818 1.00 89.00 107 LYS A CA 1
ATOM 846 C C . LYS A 1 107 ? 6.722 9.780 -14.406 1.00 89.00 107 LYS A C 1
ATOM 848 O O . LYS A 1 107 ? 7.259 9.003 -15.203 1.00 89.00 107 LYS A O 1
ATOM 853 N N . PRO A 1 108 ? 6.346 9.417 -13.166 1.00 88.69 108 PRO A N 1
ATOM 854 C CA . PRO A 1 108 ? 6.441 8.047 -12.666 1.00 88.69 108 PRO A CA 1
ATOM 855 C C . PRO A 1 108 ? 5.377 7.135 -13.290 1.00 88.69 108 PRO A C 1
ATOM 857 O O . PRO A 1 108 ? 4.458 7.606 -13.964 1.00 88.69 108 PRO A O 1
ATOM 860 N N . ILE A 1 109 ? 5.488 5.833 -13.025 1.00 83.44 109 ILE A N 1
ATOM 861 C CA . ILE A 1 109 ? 4.470 4.837 -13.401 1.00 83.44 109 ILE A CA 1
ATOM 862 C C . ILE A 1 109 ? 3.229 4.982 -12.537 1.00 83.44 109 ILE A C 1
ATOM 864 O O . ILE A 1 109 ? 2.119 4.877 -13.035 1.00 83.44 109 ILE A O 1
ATOM 868 N N . SER A 1 110 ? 3.422 5.251 -11.254 1.00 81.06 110 SER A N 1
ATOM 869 C CA . SER A 1 110 ? 2.351 5.485 -10.291 1.00 81.06 110 SER A CA 1
ATOM 870 C C . SER A 1 110 ? 2.785 6.606 -9.369 1.00 81.06 110 SER A C 1
ATOM 872 O O . SER A 1 110 ? 3.937 6.613 -8.921 1.00 81.06 110 SER A O 1
ATOM 874 N N . ASN A 1 111 ? 1.889 7.546 -9.099 1.00 84.75 111 ASN A N 1
ATOM 875 C CA . ASN A 1 111 ? 2.150 8.627 -8.163 1.00 84.75 111 ASN A CA 1
ATOM 876 C C . ASN A 1 111 ? 1.214 8.505 -6.971 1.00 84.75 111 ASN A C 1
ATOM 878 O O . ASN A 1 111 ? -0.007 8.475 -7.135 1.00 84.75 111 ASN A O 1
ATOM 882 N N . TYR A 1 112 ? 1.805 8.508 -5.787 1.00 78.38 112 TYR A N 1
ATOM 883 C CA . TYR A 1 112 ? 1.087 8.424 -4.533 1.00 78.38 112 TYR A CA 1
ATOM 884 C C . TYR A 1 112 ? 1.184 9.758 -3.834 1.00 78.38 112 TYR A C 1
ATOM 886 O O . TYR A 1 112 ? 2.244 10.388 -3.768 1.00 78.38 112 TYR A O 1
ATOM 894 N N . THR A 1 113 ? 0.061 10.167 -3.272 1.00 78.06 113 THR A N 1
ATOM 895 C CA . THR A 1 113 ? 0.014 11.293 -2.352 1.00 78.06 113 THR A CA 1
ATOM 896 C C . THR A 1 113 ? -0.572 10.794 -1.052 1.00 78.06 113 THR A C 1
ATOM 898 O O . THR A 1 113 ? -1.682 10.258 -1.011 1.00 78.06 113 THR A O 1
ATOM 901 N N . THR A 1 114 ? 0.203 10.925 0.019 1.00 71.19 114 THR A N 1
ATOM 902 C CA . THR A 1 114 ? -0.304 10.606 1.346 1.00 71.19 114 THR A CA 1
ATOM 903 C C . THR A 1 114 ? -1.040 11.812 1.911 1.00 71.19 114 THR A C 1
ATOM 905 O O . THR A 1 114 ? -0.513 12.927 1.976 1.00 71.19 114 THR A O 1
ATOM 908 N N . THR A 1 115 ? -2.281 11.576 2.326 1.00 68.19 115 THR A N 1
ATOM 909 C CA . THR A 1 115 ? -3.036 12.496 3.183 1.00 68.19 115 THR A CA 1
ATOM 910 C C . THR A 1 115 ? -3.102 11.987 4.621 1.00 68.19 115 THR A C 1
ATOM 912 O O . THR A 1 115 ? -3.824 12.568 5.436 1.00 68.19 115 THR A O 1
ATOM 915 N N . ALA A 1 116 ? -2.345 10.925 4.939 1.00 61.56 116 ALA A N 1
ATOM 916 C CA . ALA A 1 116 ? -2.140 10.477 6.306 1.00 61.56 116 ALA A CA 1
ATOM 917 C C . ALA A 1 116 ? -1.618 11.653 7.140 1.00 61.56 116 ALA A C 1
ATOM 919 O O . ALA A 1 116 ? -0.888 12.516 6.640 1.00 61.56 116 ALA A O 1
ATOM 920 N N . LYS A 1 117 ? -2.106 11.755 8.377 1.00 60.25 117 LYS A N 1
ATOM 921 C CA . LYS A 1 117 ? -1.961 12.966 9.197 1.00 60.25 117 LYS A CA 1
ATOM 922 C C . LYS A 1 117 ? -0.889 12.862 10.274 1.00 60.25 117 LYS A C 1
ATOM 924 O O . LYS A 1 117 ? -0.574 13.885 10.880 1.00 60.25 117 LYS A O 1
ATOM 929 N N . THR A 1 118 ? -0.273 11.699 10.477 1.00 64.81 118 THR A N 1
ATOM 930 C CA . THR A 1 118 ? 0.624 11.473 11.626 1.00 64.81 118 THR A CA 1
ATOM 931 C C . THR A 1 118 ? 1.659 10.384 11.390 1.00 64.81 118 THR A C 1
ATOM 933 O O . THR A 1 118 ? 2.836 10.648 11.620 1.00 64.81 118 THR A O 1
ATOM 936 N N . ASP A 1 119 ? 1.246 9.211 10.919 1.00 68.62 119 ASP A N 1
ATOM 937 C CA . ASP A 1 119 ? 2.140 8.057 10.814 1.00 68.62 119 ASP A CA 1
ATOM 938 C C . ASP A 1 119 ? 2.692 7.915 9.391 1.00 68.62 119 ASP A C 1
ATOM 940 O O . ASP A 1 119 ? 1.986 8.157 8.404 1.00 68.62 119 ASP A O 1
ATOM 944 N N . SER A 1 120 ? 3.971 7.548 9.287 1.00 69.62 120 SER A N 1
ATOM 945 C CA . SER A 1 120 ? 4.568 7.243 7.995 1.00 69.62 120 SER A CA 1
ATOM 946 C C . SER A 1 120 ? 3.897 6.024 7.369 1.00 69.62 120 SER A C 1
ATOM 948 O O . SER A 1 120 ? 3.409 5.127 8.058 1.00 69.62 120 SER A O 1
ATOM 950 N N . ILE A 1 121 ? 3.864 6.007 6.040 1.00 70.12 121 ILE A N 1
ATOM 951 C CA . ILE A 1 121 ? 3.433 4.837 5.281 1.00 70.12 121 ILE A CA 1
ATOM 952 C C . ILE A 1 121 ? 4.637 4.204 4.593 1.00 70.12 121 ILE A C 1
ATOM 954 O O . ILE A 1 121 ? 5.515 4.906 4.085 1.00 70.12 121 ILE A O 1
ATOM 958 N N . ASP A 1 122 ? 4.628 2.879 4.526 1.00 73.44 122 ASP A N 1
ATOM 959 C CA . ASP A 1 122 ? 5.548 2.121 3.692 1.00 73.44 122 ASP A CA 1
ATOM 960 C C . ASP A 1 122 ? 4.786 1.592 2.479 1.00 73.44 122 ASP A C 1
ATOM 962 O O . ASP A 1 122 ? 3.727 0.970 2.608 1.00 73.44 122 ASP A O 1
ATOM 966 N N . ILE A 1 123 ? 5.326 1.836 1.285 1.00 72.88 123 ILE A N 1
ATOM 967 C CA . ILE A 1 123 ? 4.874 1.149 0.084 1.00 72.88 123 ILE A CA 1
ATOM 968 C C . ILE A 1 123 ? 5.659 -0.131 -0.051 1.00 72.88 123 ILE A C 1
ATOM 970 O O . ILE A 1 123 ? 6.890 -0.146 -0.129 1.00 72.88 123 ILE A O 1
ATOM 974 N N . THR A 1 124 ? 4.890 -1.200 -0.131 1.00 77.38 124 THR A N 1
ATOM 975 C CA . THR A 1 124 ? 5.387 -2.533 -0.366 1.00 77.38 124 THR A CA 1
ATOM 976 C C . THR A 1 124 ? 5.051 -3.000 -1.770 1.00 77.38 124 THR A C 1
ATOM 978 O O . THR A 1 124 ? 4.074 -2.551 -2.367 1.00 77.38 124 THR A O 1
ATOM 981 N N . ALA A 1 125 ? 5.881 -3.889 -2.309 1.00 76.44 125 ALA A N 1
ATOM 982 C CA . ALA A 1 125 ? 5.678 -4.451 -3.634 1.00 76.44 125 ALA A CA 1
ATOM 983 C C . ALA A 1 125 ? 6.055 -5.926 -3.699 1.00 76.44 125 ALA A C 1
ATOM 985 O O . ALA A 1 125 ? 6.950 -6.394 -2.988 1.00 76.44 125 ALA A O 1
ATOM 986 N N . CYS A 1 126 ? 5.380 -6.627 -4.606 1.00 81.00 126 CYS A N 1
ATOM 987 C CA . CYS A 1 126 ? 5.746 -7.956 -5.053 1.00 81.00 126 CYS A CA 1
ATOM 988 C C . CYS A 1 126 ? 5.434 -8.140 -6.539 1.00 81.00 126 CYS A C 1
ATOM 990 O O . CYS A 1 126 ? 4.626 -7.410 -7.110 1.00 81.00 126 CYS A O 1
ATOM 992 N N . LEU A 1 127 ? 6.069 -9.131 -7.159 1.00 77.00 127 LEU A N 1
ATOM 993 C CA . LEU A 1 127 ? 5.760 -9.567 -8.515 1.00 77.00 127 LEU A CA 1
ATOM 994 C C . LEU A 1 127 ? 4.774 -10.730 -8.463 1.00 77.00 127 LEU A C 1
ATOM 996 O O . LEU A 1 127 ? 5.006 -11.707 -7.758 1.00 77.00 127 LEU A O 1
ATOM 1000 N N . ASN A 1 128 ? 3.697 -10.670 -9.241 1.00 75.81 128 ASN A N 1
ATOM 1001 C CA . ASN A 1 128 ? 2.745 -11.782 -9.339 1.00 75.81 128 ASN A CA 1
ATOM 1002 C C . ASN A 1 128 ? 3.180 -12.870 -10.331 1.00 75.81 128 ASN A C 1
ATOM 1004 O O . ASN A 1 128 ? 2.601 -13.949 -10.356 1.00 75.81 128 ASN A O 1
ATOM 1008 N N . GLU A 1 129 ? 4.216 -12.605 -11.118 1.00 73.12 129 GLU A N 1
ATOM 1009 C CA . GLU A 1 129 ? 4.747 -13.539 -12.101 1.00 73.12 129 GLU A CA 1
ATOM 1010 C C . GLU A 1 129 ? 6.167 -13.978 -11.744 1.00 73.12 129 GLU A C 1
ATOM 1012 O O . GLU A 1 129 ? 6.876 -13.354 -10.949 1.00 73.12 129 GLU A O 1
ATOM 1017 N N . THR A 1 130 ? 6.577 -15.087 -12.352 1.00 78.62 130 THR A N 1
ATOM 1018 C CA . THR A 1 130 ? 7.970 -15.540 -12.346 1.00 78.62 130 THR A CA 1
ATOM 1019 C C . THR A 1 130 ? 8.700 -14.804 -13.465 1.00 78.62 130 THR A C 1
ATOM 1021 O O . THR A 1 130 ? 8.249 -14.838 -14.608 1.00 78.62 130 THR A O 1
ATOM 1024 N N . ILE A 1 131 ? 9.817 -14.152 -13.152 1.00 77.31 131 ILE A N 1
ATOM 1025 C CA . ILE A 1 131 ? 10.625 -13.424 -14.139 1.00 77.31 131 ILE A CA 1
ATOM 1026 C C . ILE A 1 131 ? 11.835 -14.257 -14.568 1.00 77.31 131 ILE A C 1
ATOM 1028 O O . ILE A 1 131 ? 12.311 -15.118 -13.822 1.00 77.31 131 ILE A O 1
ATOM 1032 N N . ASP A 1 132 ? 12.320 -14.025 -15.789 1.00 79.56 132 ASP A N 1
ATOM 1033 C CA . ASP A 1 132 ? 13.521 -14.691 -16.297 1.00 79.56 132 ASP A CA 1
ATOM 1034 C C . ASP A 1 132 ? 14.735 -14.321 -15.422 1.00 79.56 132 ASP A C 1
ATOM 1036 O O . ASP A 1 132 ? 14.938 -13.160 -15.085 1.00 79.56 132 ASP A O 1
ATOM 1040 N N . ALA A 1 133 ? 15.572 -15.302 -15.067 1.00 82.56 133 ALA A N 1
ATOM 1041 C CA . ALA A 1 133 ? 16.660 -15.129 -14.090 1.00 82.56 133 ALA A CA 1
ATOM 1042 C C . ALA A 1 133 ? 17.784 -14.161 -14.518 1.00 82.56 133 ALA A C 1
ATOM 1044 O O . ALA A 1 133 ? 18.672 -13.870 -13.726 1.00 82.56 133 ALA A O 1
ATOM 1045 N N . CYS A 1 134 ? 17.780 -13.722 -15.777 1.00 82.81 134 CYS A N 1
ATOM 1046 C CA . CYS A 1 134 ? 18.705 -12.724 -16.313 1.00 82.81 134 CYS A CA 1
ATOM 1047 C C . CYS A 1 134 ? 18.210 -11.282 -16.118 1.00 82.81 134 CYS A C 1
ATOM 1049 O O . CYS A 1 134 ? 18.941 -10.339 -16.402 1.00 82.81 134 CYS A O 1
ATOM 1051 N N . LEU A 1 135 ? 16.941 -11.112 -15.738 1.00 83.06 135 LEU A N 1
ATOM 1052 C CA . LEU A 1 135 ? 16.305 -9.814 -15.626 1.00 83.06 135 LEU A CA 1
ATOM 1053 C C . LEU A 1 135 ? 16.361 -9.350 -14.177 1.00 83.06 135 LEU A C 1
ATOM 1055 O O . LEU A 1 135 ? 15.742 -9.973 -13.318 1.00 83.06 135 LEU A O 1
ATOM 1059 N N . ASP A 1 136 ? 17.005 -8.210 -13.946 1.00 87.75 136 ASP A N 1
ATOM 1060 C CA . ASP A 1 136 ? 16.905 -7.508 -12.671 1.00 87.75 136 ASP A CA 1
ATOM 1061 C C . ASP A 1 136 ? 15.939 -6.333 -12.809 1.00 87.75 136 ASP A C 1
ATOM 1063 O O . ASP A 1 136 ? 16.035 -5.527 -13.746 1.00 87.75 136 ASP A O 1
ATOM 1067 N N . ILE A 1 137 ? 15.022 -6.206 -11.852 1.00 87.12 137 ILE A N 1
ATOM 1068 C CA . ILE A 1 137 ? 14.052 -5.115 -11.814 1.00 87.12 137 ILE A CA 1
ATOM 1069 C C . ILE A 1 137 ? 14.203 -4.345 -10.507 1.00 87.12 137 ILE A C 1
ATOM 1071 O O . ILE A 1 137 ? 14.082 -4.900 -9.417 1.00 87.12 137 ILE A O 1
ATOM 1075 N N . VAL A 1 138 ? 14.402 -3.035 -10.621 1.00 89.94 138 VAL A N 1
ATOM 1076 C CA . VAL A 1 138 ? 14.528 -2.122 -9.484 1.00 89.94 138 VAL A CA 1
ATOM 1077 C C . VAL A 1 138 ? 13.342 -1.172 -9.455 1.00 89.94 138 VAL A C 1
ATOM 1079 O O . VAL A 1 138 ? 13.039 -0.509 -10.450 1.00 89.94 138 VAL A O 1
ATOM 1082 N N . TRP A 1 139 ? 12.674 -1.088 -8.307 1.00 88.56 139 TRP A N 1
ATOM 1083 C CA . TRP A 1 139 ? 11.642 -0.086 -8.040 1.00 88.56 139 TRP A CA 1
ATOM 1084 C C . TRP A 1 139 ? 12.216 1.013 -7.164 1.00 88.56 139 TRP A C 1
ATOM 1086 O O . TRP A 1 139 ? 12.786 0.730 -6.117 1.00 88.56 139 TRP A O 1
ATOM 1096 N N . SER A 1 140 ? 12.059 2.266 -7.575 1.00 89.00 140 SER A N 1
ATOM 1097 C CA . SER A 1 140 ? 12.616 3.420 -6.877 1.00 89.00 140 SER A CA 1
ATOM 1098 C C . SER A 1 140 ? 11.552 4.474 -6.570 1.00 89.00 140 SER A C 1
ATOM 1100 O O . SER A 1 140 ? 10.718 4.756 -7.433 1.00 89.00 140 SER A O 1
ATOM 1102 N N . PRO A 1 141 ? 11.593 5.112 -5.385 1.00 86.75 141 PRO A N 1
ATOM 1103 C CA . PRO A 1 141 ? 10.702 6.222 -5.022 1.00 86.75 141 PRO A CA 1
ATOM 1104 C C . PRO A 1 141 ? 11.011 7.544 -5.736 1.00 86.75 141 PRO A C 1
ATOM 1106 O O . PRO A 1 141 ? 10.327 8.551 -5.535 1.00 86.75 141 PRO A O 1
ATOM 1109 N N . ASN A 1 142 ? 12.090 7.594 -6.513 1.00 88.25 142 ASN A N 1
ATOM 1110 C CA . ASN A 1 142 ? 12.492 8.763 -7.279 1.00 88.25 142 ASN A CA 1
ATOM 1111 C C . ASN A 1 142 ? 13.136 8.338 -8.602 1.00 88.25 142 ASN A C 1
ATOM 1113 O O . ASN A 1 142 ? 13.405 7.160 -8.833 1.00 88.25 142 ASN A O 1
ATOM 1117 N N . PHE A 1 143 ? 13.369 9.298 -9.500 1.00 90.81 143 PHE A N 1
ATOM 1118 C CA . PHE A 1 143 ? 13.997 9.033 -10.794 1.00 90.81 143 PHE A CA 1
ATOM 1119 C C . PHE A 1 143 ? 15.515 8.812 -10.649 1.00 90.81 143 PHE A C 1
ATOM 1121 O O . PHE A 1 143 ? 16.338 9.516 -11.229 1.00 90.81 143 PHE A O 1
ATOM 1128 N N . ASN A 1 144 ? 15.892 7.853 -9.806 1.00 89.94 144 ASN A N 1
ATOM 1129 C CA . ASN A 1 144 ? 17.253 7.406 -9.567 1.00 89.94 144 ASN A CA 1
ATOM 1130 C C . ASN A 1 144 ? 17.213 5.939 -9.119 1.00 89.94 144 ASN A C 1
ATOM 1132 O O . ASN A 1 144 ? 16.747 5.616 -8.027 1.00 89.94 144 ASN A O 1
ATOM 1136 N N . GLN A 1 145 ? 17.712 5.053 -9.972 1.00 90.00 145 GLN A N 1
ATOM 1137 C CA . GLN A 1 145 ? 17.737 3.611 -9.738 1.00 90.00 145 GLN A CA 1
ATOM 1138 C C . GLN A 1 145 ? 18.509 3.218 -8.473 1.00 90.00 145 GLN A C 1
ATOM 1140 O O . GLN A 1 145 ? 18.087 2.310 -7.770 1.00 90.00 145 GLN A O 1
ATOM 1145 N N . THR A 1 146 ? 19.604 3.908 -8.144 1.00 90.25 146 THR A N 1
ATOM 1146 C CA . THR A 1 146 ? 20.460 3.576 -6.989 1.00 90.25 146 THR A CA 1
ATOM 1147 C C . THR A 1 146 ? 19.730 3.719 -5.653 1.00 90.25 146 THR A C 1
ATOM 1149 O O . THR A 1 146 ? 20.123 3.108 -4.665 1.00 90.25 146 THR A O 1
ATOM 1152 N N . ASN A 1 147 ? 18.666 4.522 -5.617 1.00 87.69 147 ASN A N 1
ATOM 1153 C CA . ASN A 1 147 ? 17.821 4.696 -4.437 1.00 87.69 147 ASN A CA 1
ATOM 1154 C C . ASN A 1 147 ? 16.706 3.644 -4.344 1.00 87.69 147 ASN A C 1
ATOM 1156 O O . ASN A 1 147 ? 15.900 3.701 -3.417 1.00 87.69 147 ASN A O 1
ATOM 1160 N N . GLY A 1 148 ? 16.602 2.763 -5.337 1.00 88.12 148 GLY A N 1
ATOM 1161 C CA . GLY A 1 148 ? 15.554 1.765 -5.420 1.00 88.12 148 GLY A CA 1
ATOM 1162 C C . GLY A 1 148 ? 15.909 0.443 -4.756 1.00 88.12 148 GLY A C 1
ATOM 1163 O O . GLY A 1 148 ? 17.049 0.181 -4.373 1.00 88.12 148 GLY A O 1
ATOM 1164 N N . SER A 1 149 ? 14.895 -0.404 -4.673 1.00 89.00 149 SER A N 1
ATOM 1165 C CA . SER A 1 149 ? 14.965 -1.756 -4.143 1.00 89.00 149 SER A CA 1
ATOM 1166 C C . SER A 1 149 ? 14.816 -2.761 -5.281 1.00 89.00 149 SER A C 1
ATOM 1168 O O . SER A 1 149 ? 13.936 -2.622 -6.136 1.00 89.00 149 SER A O 1
ATOM 1170 N N . ASP A 1 150 ? 15.668 -3.783 -5.283 1.00 88.88 150 ASP A N 1
ATOM 1171 C CA . ASP A 1 150 ? 15.542 -4.924 -6.188 1.00 88.88 150 ASP A CA 1
ATOM 1172 C C . ASP A 1 150 ? 14.315 -5.769 -5.803 1.00 88.88 150 ASP A C 1
ATOM 1174 O O . ASP A 1 150 ? 14.198 -6.248 -4.672 1.00 88.88 150 ASP A O 1
ATOM 1178 N N . ILE A 1 151 ? 13.391 -5.937 -6.750 1.00 84.94 151 ILE A N 1
ATOM 1179 C CA . ILE A 1 151 ? 12.146 -6.695 -6.569 1.00 84.94 151 ILE A CA 1
ATOM 1180 C C . ILE A 1 151 ? 12.210 -8.102 -7.173 1.00 84.94 151 ILE A C 1
ATOM 1182 O O . ILE A 1 151 ? 11.239 -8.854 -7.083 1.00 84.94 151 ILE A O 1
ATOM 1186 N N . THR A 1 152 ? 13.333 -8.494 -7.771 1.00 84.44 152 THR A N 1
ATOM 1187 C CA . THR A 1 152 ? 13.477 -9.716 -8.581 1.00 84.44 152 THR A CA 1
ATOM 1188 C C . THR A 1 152 ? 13.177 -10.997 -7.795 1.00 84.44 152 THR A C 1
ATOM 1190 O O . THR A 1 152 ? 12.725 -11.996 -8.355 1.00 84.44 152 THR A O 1
ATOM 1193 N N . SER A 1 153 ? 13.366 -10.962 -6.473 1.00 81.81 153 SER A N 1
ATOM 1194 C CA . SER A 1 153 ? 13.111 -12.075 -5.545 1.00 81.81 153 SER A CA 1
ATOM 1195 C C . SER A 1 153 ? 11.668 -12.161 -5.017 1.00 81.81 153 SER A C 1
ATOM 1197 O O . SER A 1 153 ? 11.330 -13.104 -4.300 1.00 81.81 153 SER A O 1
ATOM 1199 N N . THR A 1 154 ? 10.790 -11.222 -5.387 1.00 78.00 154 THR A N 1
ATOM 1200 C CA . THR A 1 154 ? 9.406 -11.118 -4.871 1.00 78.00 154 THR A CA 1
ATOM 1201 C C . THR A 1 154 ? 8.356 -11.851 -5.704 1.00 78.00 154 THR A C 1
ATOM 1203 O O . THR A 1 154 ? 7.166 -11.548 -5.635 1.00 78.00 154 THR A O 1
ATOM 1206 N N . GLN A 1 155 ? 8.793 -12.820 -6.505 1.00 79.00 155 GLN A N 1
ATOM 1207 C CA . GLN A 1 155 ? 7.968 -13.534 -7.480 1.00 79.00 155 GLN A CA 1
ATOM 1208 C C . GLN A 1 155 ? 6.812 -14.304 -6.830 1.00 79.00 155 GLN A C 1
ATOM 1210 O O . GLN A 1 155 ? 6.928 -14.824 -5.712 1.00 79.00 155 GLN A O 1
ATOM 1215 N N . ASN A 1 156 ? 5.699 -14.402 -7.561 1.00 78.00 156 ASN A N 1
ATOM 1216 C CA . ASN A 1 156 ? 4.422 -14.972 -7.115 1.00 78.00 156 ASN A CA 1
ATOM 1217 C C . ASN A 1 156 ? 3.947 -14.428 -5.751 1.00 78.00 156 ASN A C 1
ATOM 1219 O O . ASN A 1 156 ? 3.288 -15.140 -4.992 1.00 78.00 156 ASN A O 1
ATOM 1223 N N . CYS A 1 157 ? 4.355 -13.205 -5.398 1.00 74.81 157 CYS A N 1
ATOM 1224 C CA . CYS A 1 157 ? 4.122 -12.580 -4.098 1.00 74.81 157 CYS A CA 1
ATOM 1225 C C . CYS A 1 157 ? 4.462 -13.468 -2.889 1.00 74.81 157 CYS A C 1
ATOM 1227 O O . CYS A 1 157 ? 3.845 -13.373 -1.829 1.00 74.81 157 CYS A O 1
ATOM 1229 N N . THR A 1 158 ? 5.474 -14.329 -3.040 1.00 74.62 158 THR A N 1
ATOM 1230 C CA . THR A 1 158 ? 5.995 -15.183 -1.956 1.00 74.62 158 THR A CA 1
ATOM 1231 C C . THR A 1 158 ? 6.782 -14.392 -0.915 1.00 74.62 158 THR A C 1
ATOM 1233 O O . THR A 1 158 ? 6.890 -14.809 0.238 1.00 74.62 158 THR A O 1
ATOM 1236 N N . SER A 1 159 ? 7.311 -13.240 -1.318 1.00 77.31 159 SER A N 1
ATOM 1237 C CA . SER A 1 159 ? 7.932 -12.253 -0.449 1.00 77.31 159 SER A CA 1
ATOM 1238 C C . SER A 1 159 ? 7.496 -10.850 -0.865 1.00 77.31 159 SER A C 1
ATOM 1240 O O . SER A 1 159 ? 6.965 -10.641 -1.958 1.00 77.31 159 SER A O 1
ATOM 1242 N N . ILE A 1 160 ? 7.680 -9.900 0.043 1.00 75.19 160 ILE A N 1
ATOM 1243 C CA . ILE A 1 160 ? 7.305 -8.502 -0.126 1.00 75.19 160 ILE A CA 1
ATOM 1244 C C . ILE A 1 160 ? 8.532 -7.666 0.225 1.00 75.19 160 ILE A C 1
ATOM 1246 O O . ILE A 1 160 ? 9.198 -7.955 1.222 1.00 75.19 160 ILE A O 1
ATOM 1250 N N . ILE A 1 161 ? 8.822 -6.636 -0.569 1.00 77.69 161 ILE A N 1
ATOM 1251 C CA . ILE A 1 161 ? 9.874 -5.669 -0.246 1.00 77.69 161 ILE A CA 1
ATOM 1252 C C . ILE A 1 161 ? 9.294 -4.293 0.063 1.00 77.69 161 ILE A C 1
ATOM 1254 O O . ILE A 1 161 ? 8.278 -3.899 -0.510 1.00 77.69 161 ILE A O 1
ATOM 1258 N N . ASN A 1 162 ? 9.985 -3.544 0.921 1.00 76.38 162 ASN A N 1
ATOM 1259 C CA . ASN A 1 162 ? 9.727 -2.123 1.110 1.00 76.38 162 ASN A CA 1
ATOM 1260 C C . ASN A 1 162 ? 10.391 -1.350 -0.035 1.00 76.38 162 ASN A C 1
ATOM 1262 O O . ASN A 1 162 ? 11.612 -1.373 -0.212 1.00 76.38 162 ASN A O 1
ATOM 1266 N N . VAL A 1 163 ? 9.566 -0.680 -0.831 1.00 74.25 163 VAL A N 1
ATOM 1267 C CA . VAL A 1 163 ? 9.993 0.210 -1.919 1.00 74.25 163 VAL A CA 1
ATOM 1268 C C . VAL A 1 163 ? 10.308 1.596 -1.371 1.00 74.25 163 VAL A C 1
ATOM 1270 O O . VAL A 1 163 ? 11.163 2.310 -1.889 1.00 74.25 163 VAL A O 1
ATOM 1273 N N . THR A 1 164 ? 9.620 1.972 -0.298 1.00 73.06 164 THR A N 1
ATOM 1274 C CA . THR A 1 164 ? 9.854 3.207 0.439 1.00 73.06 164 THR A CA 1
ATOM 1275 C C . THR A 1 164 ? 9.975 2.892 1.918 1.00 73.06 164 THR A C 1
ATOM 1277 O O . THR A 1 164 ? 9.319 1.976 2.408 1.00 73.06 164 THR A O 1
ATOM 1280 N N . SER A 1 165 ? 10.757 3.695 2.626 1.00 64.50 165 SER A N 1
ATOM 1281 C CA . SER A 1 165 ? 10.732 3.762 4.082 1.00 64.50 165 SER A CA 1
ATOM 1282 C C . SER A 1 165 ? 10.295 5.159 4.495 1.00 64.50 165 SER A C 1
ATOM 1284 O O . SER A 1 165 ? 10.830 6.143 3.977 1.00 64.50 165 SER A O 1
ATOM 1286 N N . ASP A 1 166 ? 9.373 5.242 5.445 1.00 63.91 166 ASP A N 1
ATOM 1287 C CA . ASP A 1 166 ? 9.074 6.474 6.175 1.00 63.91 166 ASP A CA 1
ATOM 1288 C C . ASP A 1 166 ? 8.526 7.630 5.321 1.00 63.91 166 ASP A C 1
ATOM 1290 O O . ASP A 1 166 ? 8.969 8.781 5.422 1.00 63.91 166 ASP A O 1
ATOM 1294 N N . LEU A 1 167 ? 7.523 7.363 4.479 1.00 67.06 167 LEU A N 1
ATOM 1295 C CA . LEU A 1 167 ? 6.858 8.432 3.734 1.00 67.06 167 LEU A CA 1
ATOM 1296 C C . LEU A 1 167 ? 6.050 9.312 4.685 1.00 67.06 167 LEU A C 1
ATOM 1298 O O . LEU A 1 167 ? 4.936 8.983 5.094 1.00 67.06 167 LEU A O 1
ATOM 1302 N N . THR A 1 168 ? 6.645 10.442 5.046 1.00 65.38 168 THR A N 1
ATOM 1303 C CA . THR A 1 168 ? 6.040 11.438 5.932 1.00 65.38 168 THR A CA 1
ATOM 1304 C C . THR A 1 168 ? 4.870 12.171 5.267 1.00 65.38 168 THR A C 1
ATOM 1306 O O . THR A 1 168 ? 4.763 12.252 4.038 1.00 65.38 168 THR A O 1
ATOM 1309 N N . ASN A 1 169 ? 3.980 12.716 6.099 1.00 61.66 169 ASN A N 1
ATOM 1310 C CA . ASN A 1 169 ? 2.758 13.410 5.686 1.00 61.66 169 ASN A CA 1
ATOM 1311 C C . ASN A 1 169 ? 3.005 14.458 4.595 1.00 61.66 169 ASN A C 1
ATOM 1313 O O . ASN A 1 169 ? 3.993 15.191 4.637 1.00 61.66 169 ASN A O 1
ATOM 1317 N N . THR A 1 170 ? 2.051 14.597 3.670 1.00 59.91 170 THR A N 1
ATOM 1318 C CA . THR A 1 170 ? 2.045 15.580 2.563 1.00 59.91 170 THR A CA 1
ATOM 1319 C C . THR A 1 170 ? 3.119 15.393 1.489 1.00 59.91 170 THR A C 1
ATOM 1321 O O . THR A 1 170 ? 3.220 16.212 0.575 1.00 59.91 170 THR A O 1
ATOM 1324 N N . SER A 1 171 ? 3.888 14.304 1.542 1.00 68.88 171 SER A N 1
ATOM 1325 C CA . SER A 1 171 ? 4.788 13.945 0.451 1.00 68.88 171 SER A CA 1
ATOM 1326 C C . SER A 1 171 ? 4.007 13.367 -0.740 1.00 68.88 171 SER A C 1
ATOM 1328 O O . SER A 1 171 ? 3.085 12.559 -0.594 1.00 68.88 171 SER A O 1
ATOM 1330 N N . SER A 1 172 ? 4.369 13.824 -1.940 1.00 75.44 172 SER A N 1
ATOM 1331 C CA . SER A 1 172 ? 4.073 13.124 -3.190 1.00 75.44 172 SER A CA 1
ATOM 1332 C C . SER A 1 172 ? 5.319 12.350 -3.567 1.00 75.44 172 SER A C 1
ATOM 1334 O O . SER A 1 172 ? 6.418 12.908 -3.531 1.00 75.44 172 SER A O 1
ATOM 1336 N N . PHE A 1 173 ? 5.160 11.100 -3.970 1.00 80.00 173 PHE A N 1
ATOM 1337 C CA . PHE A 1 173 ? 6.267 10.324 -4.506 1.00 80.00 173 PHE A CA 1
ATOM 1338 C C . PHE A 1 173 ? 5.790 9.458 -5.660 1.00 80.00 173 PHE A C 1
ATOM 1340 O O . PHE A 1 173 ? 4.646 9.006 -5.721 1.00 80.00 173 PHE A O 1
ATOM 1347 N N . GLY A 1 174 ? 6.709 9.258 -6.592 1.00 85.00 174 GLY A N 1
ATOM 1348 C CA . GLY A 1 174 ? 6.487 8.467 -7.780 1.00 85.00 174 GLY A CA 1
ATOM 1349 C C . GLY A 1 174 ? 7.246 7.162 -7.679 1.00 85.00 174 GLY A C 1
ATOM 1350 O O . GLY A 1 174 ? 8.410 7.170 -7.295 1.00 85.00 174 GLY A O 1
ATOM 1351 N N . ILE A 1 175 ? 6.619 6.060 -8.067 1.00 86.31 175 ILE A N 1
ATOM 1352 C CA . ILE A 1 175 ? 7.353 4.819 -8.290 1.00 86.31 175 ILE A CA 1
ATOM 1353 C C . ILE A 1 175 ? 7.867 4.814 -9.721 1.00 86.31 175 ILE A C 1
ATOM 1355 O O . ILE A 1 175 ? 7.115 4.958 -10.691 1.00 86.31 175 ILE A O 1
ATOM 1359 N N . TYR A 1 176 ? 9.179 4.669 -9.810 1.00 88.75 176 TYR A N 1
ATOM 1360 C CA . TYR A 1 176 ? 9.934 4.511 -11.031 1.00 88.75 176 TYR A CA 1
ATOM 1361 C C . TYR A 1 176 ? 10.480 3.104 -11.087 1.00 88.75 176 TYR A C 1
ATOM 1363 O O . TYR A 1 176 ? 10.855 2.517 -10.075 1.00 88.75 176 TYR A O 1
ATOM 1371 N N . ASN A 1 177 ? 10.546 2.574 -12.288 1.00 88.12 177 ASN A N 1
ATOM 1372 C CA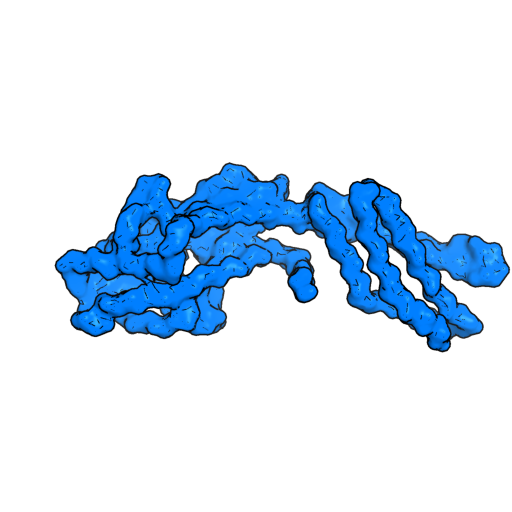 . ASN A 1 177 ? 10.961 1.215 -12.522 1.00 88.12 177 ASN A CA 1
ATOM 1373 C C . ASN A 1 177 ? 12.126 1.202 -13.515 1.00 88.12 177 ASN A C 1
ATOM 1375 O O . ASN A 1 177 ? 12.111 1.925 -14.515 1.00 88.12 177 ASN A O 1
ATOM 1379 N N . PHE A 1 178 ? 13.151 0.418 -13.200 1.00 89.50 178 PHE A N 1
ATOM 1380 C CA . PHE A 1 178 ? 14.380 0.312 -13.976 1.00 89.50 178 PHE A CA 1
ATOM 1381 C C . PHE A 1 178 ? 14.694 -1.159 -14.210 1.00 89.50 178 PHE A C 1
ATOM 1383 O O . PHE A 1 178 ? 14.712 -1.948 -13.267 1.00 89.50 178 PHE A O 1
ATOM 1390 N N . TRP A 1 179 ? 14.933 -1.510 -15.467 1.00 86.88 179 TRP A N 1
ATOM 1391 C CA . TRP A 1 179 ? 15.210 -2.868 -15.906 1.00 86.88 179 TRP A CA 1
ATOM 1392 C C . TRP A 1 179 ? 16.661 -2.980 -16.319 1.00 86.88 179 TRP A C 1
ATOM 1394 O O . TRP A 1 179 ? 17.173 -2.161 -17.084 1.00 86.88 179 TRP A O 1
ATOM 1404 N N . ASN A 1 180 ? 17.308 -4.031 -15.854 1.00 87.94 180 ASN A N 1
ATOM 1405 C CA . ASN A 1 180 ? 18.634 -4.400 -16.290 1.00 87.94 180 ASN A CA 1
ATOM 1406 C C . ASN A 1 180 ? 18.557 -5.788 -16.926 1.00 87.94 180 ASN A C 1
ATOM 1408 O O . ASN A 1 180 ? 18.233 -6.764 -16.259 1.00 87.94 180 ASN A O 1
ATOM 1412 N N . LEU A 1 181 ? 18.842 -5.855 -18.227 1.00 82.81 181 LEU A N 1
ATOM 1413 C CA . LEU A 1 181 ? 18.740 -7.078 -19.022 1.00 82.81 181 LEU A CA 1
ATOM 1414 C C . LEU A 1 181 ? 20.102 -7.770 -19.189 1.00 82.81 181 LEU A C 1
ATOM 1416 O O . LEU A 1 181 ? 20.340 -8.430 -20.196 1.00 82.81 181 LEU A O 1
ATOM 1420 N N . THR A 1 182 ? 21.036 -7.585 -18.251 1.00 77.50 182 THR A N 1
ATOM 1421 C CA . THR A 1 182 ? 22.396 -8.130 -18.389 1.00 77.50 182 THR A CA 1
ATOM 1422 C C . THR A 1 182 ? 22.345 -9.650 -18.590 1.00 77.50 182 THR A C 1
ATOM 1424 O O . THR A 1 182 ? 21.814 -10.376 -17.760 1.00 77.50 182 THR A O 1
ATOM 1427 N N . ASP A 1 183 ? 22.921 -10.129 -19.696 1.00 74.94 183 ASP A N 1
ATOM 1428 C CA . ASP A 1 183 ? 22.971 -11.549 -20.071 1.00 74.94 183 ASP A CA 1
ATOM 1429 C C . ASP A 1 183 ? 21.605 -12.185 -20.405 1.00 74.94 183 ASP A C 1
ATOM 1431 O O . ASP A 1 183 ? 21.453 -13.413 -20.407 1.00 74.94 183 ASP A O 1
ATOM 1435 N N . CYS A 1 184 ? 20.605 -11.373 -20.761 1.00 77.12 184 CYS A N 1
ATOM 1436 C CA . CYS A 1 184 ? 19.328 -11.885 -21.236 1.00 77.12 184 CYS A CA 1
ATOM 1437 C C . CYS A 1 184 ? 19.371 -12.404 -22.679 1.00 77.12 184 CYS A C 1
ATOM 1439 O O . CYS A 1 184 ? 19.983 -11.833 -23.582 1.00 77.12 184 CYS A O 1
ATOM 1441 N N . THR A 1 185 ? 18.660 -13.510 -22.920 1.00 72.75 185 THR A N 1
ATOM 1442 C CA . THR A 1 185 ? 18.495 -14.085 -24.266 1.00 72.75 185 THR A CA 1
ATOM 1443 C C . THR A 1 185 ? 17.275 -13.499 -24.980 1.00 72.75 185 THR A C 1
ATOM 1445 O O . THR A 1 185 ? 16.443 -12.824 -24.377 1.00 72.75 185 THR A O 1
ATOM 1448 N N . THR A 1 186 ? 17.123 -13.780 -26.279 1.00 62.50 186 THR A N 1
ATOM 1449 C CA . THR A 1 186 ? 16.096 -13.169 -27.145 1.00 62.50 186 THR A CA 1
ATOM 1450 C C . THR A 1 186 ? 14.646 -13.356 -26.701 1.00 62.50 186 THR A C 1
ATOM 1452 O O . THR A 1 186 ? 13.763 -12.655 -27.187 1.00 62.50 186 THR A O 1
ATOM 1455 N N . ASN A 1 187 ? 14.402 -14.289 -25.782 1.00 59.19 187 ASN A N 1
ATOM 1456 C CA . ASN A 1 187 ? 13.082 -14.595 -25.245 1.00 59.19 187 ASN A CA 1
ATOM 1457 C C . ASN A 1 187 ? 12.705 -13.728 -24.029 1.00 59.19 187 ASN A C 1
ATOM 1459 O O . ASN A 1 187 ? 11.606 -13.902 -23.511 1.00 59.19 187 ASN A O 1
ATOM 1463 N N . ALA A 1 188 ? 13.585 -12.823 -23.583 1.00 53.75 188 ALA A N 1
ATOM 1464 C CA . ALA A 1 188 ? 13.374 -11.960 -22.419 1.00 53.75 188 ALA A CA 1
ATOM 1465 C C . ALA A 1 188 ? 12.577 -10.674 -22.722 1.00 53.75 188 ALA A C 1
ATOM 1467 O O . ALA A 1 188 ? 12.184 -9.973 -21.797 1.00 53.75 188 ALA A O 1
ATOM 1468 N N . PHE A 1 189 ? 12.282 -10.365 -23.995 1.00 54.38 189 PHE A N 1
ATOM 1469 C CA . PHE A 1 189 ? 11.377 -9.265 -24.377 1.00 54.38 189 PHE A CA 1
ATOM 1470 C C . PHE A 1 189 ? 9.906 -9.644 -24.184 1.00 54.38 189 PHE A C 1
ATOM 1472 O O . PHE A 1 189 ? 9.084 -9.527 -25.096 1.00 54.38 189 PHE A O 1
ATOM 1479 N N . LYS A 1 190 ? 9.580 -10.186 -23.018 1.00 55.06 190 LYS A N 1
ATOM 1480 C CA . LYS A 1 190 ? 8.199 -10.456 -22.662 1.00 55.06 190 LYS A CA 1
ATOM 1481 C C . LYS A 1 190 ? 7.632 -9.216 -22.002 1.00 55.06 190 LYS A C 1
ATOM 1483 O O . LYS A 1 190 ? 8.272 -8.569 -21.179 1.00 55.06 190 LYS A O 1
ATOM 1488 N N . PHE A 1 191 ? 6.400 -8.935 -22.376 1.00 55.59 191 PHE A N 1
ATOM 1489 C CA . PHE A 1 191 ? 5.458 -8.276 -21.499 1.00 55.59 191 PHE A CA 1
ATOM 1490 C C . PHE A 1 191 ? 5.549 -8.898 -20.100 1.00 55.59 191 PHE A C 1
ATOM 1492 O O . PHE A 1 191 ? 5.498 -10.125 -19.990 1.00 55.59 191 PHE A O 1
ATOM 1499 N N . LEU A 1 192 ? 5.701 -8.075 -19.066 1.00 55.94 192 LEU A N 1
ATOM 1500 C CA . LEU A 1 192 ? 5.508 -8.527 -17.694 1.00 55.94 192 LEU A CA 1
ATOM 1501 C C . LEU A 1 192 ? 4.183 -7.977 -17.199 1.00 55.94 192 LEU A C 1
ATOM 1503 O O . LEU A 1 192 ? 3.996 -6.759 -17.130 1.00 55.94 192 LEU A O 1
ATOM 1507 N N . GLU A 1 193 ? 3.282 -8.887 -16.840 1.00 53.91 193 GLU A N 1
ATOM 1508 C CA . GLU A 1 193 ? 2.080 -8.530 -16.111 1.00 53.91 193 GLU A CA 1
ATOM 1509 C C . GLU A 1 193 ? 2.503 -8.296 -14.662 1.00 53.91 193 GLU A C 1
ATOM 1511 O O . GLU A 1 193 ? 2.699 -9.214 -13.864 1.00 53.91 193 GLU A O 1
ATOM 1516 N N . TYR A 1 194 ? 2.730 -7.037 -14.307 1.00 52.84 194 TYR A N 1
ATOM 1517 C CA . TYR A 1 194 ? 2.995 -6.695 -12.922 1.00 52.84 194 TYR A CA 1
ATOM 1518 C C . TYR A 1 194 ? 1.654 -6.436 -12.234 1.00 52.84 194 TYR A C 1
ATOM 1520 O O . TYR A 1 194 ? 0.874 -5.581 -12.645 1.00 52.84 194 TYR A O 1
ATOM 1528 N N . ASN A 1 195 ? 1.398 -7.146 -11.140 1.00 53.06 195 ASN A N 1
ATOM 1529 C CA . ASN A 1 195 ? 0.386 -6.716 -10.186 1.00 53.06 195 ASN A CA 1
ATOM 1530 C C . ASN A 1 195 ? 1.091 -5.910 -9.110 1.00 53.06 195 ASN A C 1
ATOM 1532 O O . ASN A 1 195 ? 1.862 -6.462 -8.328 1.00 53.06 195 ASN A O 1
ATOM 1536 N N . ILE A 1 196 ? 0.822 -4.606 -9.060 1.00 52.72 196 ILE A N 1
ATOM 1537 C CA . ILE A 1 196 ? 1.202 -3.823 -7.888 1.00 52.72 196 ILE A CA 1
ATOM 1538 C C . ILE A 1 196 ? 0.204 -4.162 -6.787 1.00 52.72 196 ILE A C 1
ATOM 1540 O O . ILE A 1 196 ? -0.949 -3.734 -6.817 1.00 52.72 196 ILE A O 1
ATOM 1544 N N . VAL A 1 197 ? 0.637 -4.976 -5.827 1.00 50.94 197 VAL A N 1
ATOM 1545 C CA . VAL A 1 197 ? -0.151 -5.242 -4.625 1.00 50.94 197 VAL A CA 1
ATOM 1546 C C . VAL A 1 197 ? 0.168 -4.167 -3.602 1.00 50.94 197 VAL A C 1
ATOM 1548 O O . VAL A 1 197 ? 1.243 -4.158 -3.008 1.00 50.94 197 VAL A O 1
ATOM 1551 N N . TYR A 1 198 ? -0.793 -3.278 -3.377 1.00 50.00 198 TYR A N 1
ATOM 1552 C CA . TYR A 1 198 ? -0.715 -2.300 -2.303 1.00 50.00 198 TYR A CA 1
ATOM 1553 C C . TYR A 1 198 ? -1.107 -2.945 -0.994 1.00 50.00 198 TYR A C 1
ATOM 1555 O O . TYR A 1 198 ? -2.235 -3.407 -0.824 1.00 50.00 198 TYR A O 1
ATOM 1563 N N . ASN A 1 199 ? -0.184 -2.932 -0.046 1.00 48.53 199 ASN A N 1
ATOM 1564 C CA . ASN A 1 199 ? -0.506 -3.273 1.319 1.00 48.53 199 ASN A CA 1
ATOM 1565 C C . ASN A 1 199 ? -0.012 -2.126 2.195 1.00 48.53 199 ASN A C 1
ATOM 1567 O O . ASN A 1 199 ? 1.191 -1.938 2.369 1.00 48.53 199 ASN A O 1
ATOM 1571 N N . SER A 1 200 ? -0.946 -1.313 2.684 1.00 45.12 200 SER A N 1
ATOM 1572 C CA . SER A 1 200 ? -0.652 -0.283 3.673 1.00 45.12 200 SER A CA 1
ATOM 1573 C C . SER A 1 200 ? -0.493 -0.976 5.022 1.00 45.12 200 SER A C 1
ATOM 1575 O O . SER A 1 200 ? -1.480 -1.275 5.696 1.00 45.12 200 SER A O 1
ATOM 1577 N N . TRP A 1 201 ? 0.745 -1.283 5.395 1.00 50.28 201 TRP A N 1
ATOM 1578 C CA . TRP A 1 201 ? 1.048 -1.751 6.741 1.00 50.28 201 TRP A CA 1
ATOM 1579 C C . TRP A 1 201 ? 1.245 -0.512 7.605 1.00 50.28 201 TRP A C 1
ATOM 1581 O O . TRP A 1 201 ? 2.245 0.181 7.462 1.00 50.28 201 TRP A O 1
ATOM 1591 N N . CYS A 1 202 ? 0.292 -0.216 8.488 1.00 50.72 202 CYS A N 1
ATOM 1592 C CA . CYS A 1 202 ? 0.651 0.511 9.700 1.00 50.72 202 CYS A CA 1
ATOM 1593 C C . CYS A 1 202 ? 0.972 -0.517 10.788 1.00 50.72 202 CYS A C 1
ATOM 1595 O O . CYS A 1 202 ? 0.355 -1.586 10.818 1.00 50.72 202 CYS A O 1
ATOM 1597 N N . SER A 1 203 ? 1.961 -0.221 11.638 1.00 42.84 203 SER A N 1
ATOM 1598 C CA . SER A 1 203 ? 2.510 -1.152 12.641 1.00 42.84 203 SER A CA 1
ATOM 1599 C C . SER A 1 203 ? 1.448 -1.795 13.537 1.00 42.84 203 SER A C 1
ATOM 1601 O O . SER A 1 203 ? 1.658 -2.908 14.009 1.00 42.84 203 SER A O 1
ATOM 1603 N N . ASP A 1 204 ? 0.304 -1.123 13.707 1.00 50.12 204 ASP A N 1
ATOM 1604 C CA . ASP A 1 204 ? -0.811 -1.533 14.566 1.00 50.12 204 ASP A CA 1
ATOM 1605 C C . ASP A 1 204 ? -2.173 -1.550 13.838 1.00 50.12 204 ASP A C 1
ATOM 1607 O O . ASP A 1 204 ? -3.233 -1.497 14.463 1.00 50.12 204 ASP A O 1
ATOM 1611 N N . CYS A 1 205 ? -2.179 -1.620 12.503 1.00 53.25 205 CYS A N 1
ATOM 1612 C CA . CYS A 1 205 ? -3.419 -1.643 11.725 1.00 53.25 205 CYS A CA 1
ATOM 1613 C C . CYS A 1 205 ? -4.142 -2.980 11.904 1.00 53.25 205 CYS A C 1
ATOM 1615 O O . CYS A 1 205 ? -3.701 -4.020 11.410 1.00 53.25 205 CYS A O 1
ATOM 1617 N N . VAL A 1 206 ? -5.304 -2.956 12.556 1.00 45.00 206 VAL A N 1
ATOM 1618 C CA . VAL A 1 206 ? -6.214 -4.104 12.5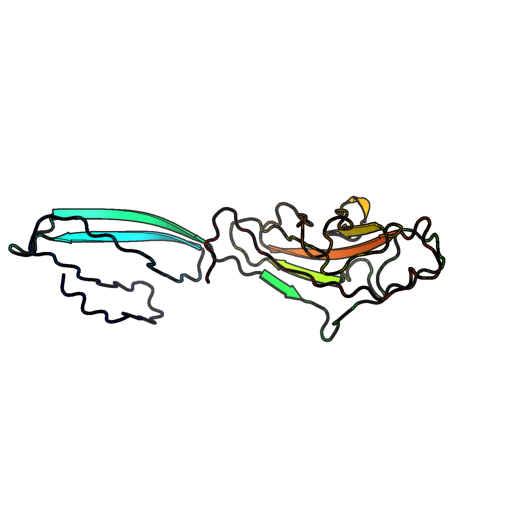72 1.00 45.00 206 VAL A CA 1
ATOM 1619 C C . VAL A 1 206 ? -6.891 -4.182 11.204 1.00 45.00 206 VAL A C 1
ATOM 1621 O O . VAL A 1 206 ? -7.507 -3.215 10.755 1.00 45.00 206 VAL A O 1
ATOM 1624 N N . ARG A 1 207 ? -6.761 -5.324 10.517 1.00 37.88 207 ARG A N 1
ATOM 1625 C CA . ARG A 1 207 ? -7.468 -5.577 9.252 1.00 37.88 207 ARG A CA 1
ATOM 1626 C C . ARG A 1 207 ? -8.966 -5.340 9.445 1.00 37.88 207 ARG A C 1
ATOM 1628 O O . ARG A 1 207 ? -9.584 -6.015 10.265 1.00 37.88 207 ARG A O 1
ATOM 1635 N N . VAL A 1 208 ? -9.549 -4.456 8.638 1.00 33.88 208 VAL A N 1
ATOM 1636 C CA . VAL A 1 208 ? -10.993 -4.485 8.391 1.00 33.88 208 VAL A CA 1
ATOM 1637 C C . VAL A 1 208 ? -11.219 -5.654 7.433 1.00 33.88 208 VAL A C 1
ATOM 1639 O O . VAL A 1 208 ? -10.808 -5.587 6.275 1.00 33.88 208 VAL A O 1
ATOM 1642 N N . SER A 1 209 ? -11.718 -6.772 7.963 1.00 32.19 209 SER A N 1
ATOM 1643 C CA . SER A 1 209 ? -12.063 -7.975 7.194 1.00 32.19 209 SER A CA 1
ATOM 1644 C C . SER A 1 209 ? -13.373 -7.807 6.445 1.00 32.19 209 SER A C 1
ATOM 1646 O O . SER A 1 209 ? -14.323 -7.326 7.105 1.00 32.19 209 SER A O 1
#